Protein AF-A0A7Y9LDA8-F1 (afdb_monomer_lite)

Radius of gyration: 20.99 Å; chains: 1; bounding box: 49×66×44 Å

pLDDT: mean 86.4, std 13.53, range [36.69, 98.75]

Organism: NCBI:txid682979

Foldseek 3Di:
DDLVVQLVVLVPDPDPVSSVVSVVVSVVVVVVVVVVVLLVVLVVLVVCVVVPDDLCRSCVVVVHDSVVNVVSVVVVWPWFDWFLLVDDDDPDDAAEEEEDAADDPQFDVVLLVLLLVLVLVLRNRGTYRYAYAQDGSSQSSLVVCCVPVVRPPCPDDHHGPDLLSSLPPHQEYEYAAHEPSRLVNLVSCLVVLHQYQAQLNRGHNSVVVLVVCVVPVVSVPLPDPVLSVQSVPDGSNSSSQSVCCSRVVDDPPPDPPDD

Structure (mmCIF, N/CA/C/O backbone):
data_AF-A0A7Y9LDA8-F1
#
_entry.id   AF-A0A7Y9LDA8-F1
#
loop_
_atom_site.group_PDB
_atom_site.id
_atom_site.type_symbol
_atom_site.label_atom_id
_atom_site.label_alt_id
_atom_site.label_comp_id
_atom_site.label_asym_id
_atom_site.label_entity_id
_atom_site.label_seq_id
_atom_site.pdbx_PDB_ins_code
_atom_site.Cartn_x
_atom_site.Cartn_y
_atom_site.Cartn_z
_atom_site.occupancy
_atom_site.B_iso_or_equiv
_atom_site.auth_seq_id
_atom_site.auth_comp_id
_atom_site.auth_asym_id
_atom_site.auth_atom_id
_atom_site.pdbx_PDB_model_num
ATOM 1 N N . MET A 1 1 ? 4.855 -29.001 -19.229 1.00 69.00 1 MET A N 1
ATOM 2 C CA . MET A 1 1 ? 6.201 -29.132 -18.637 1.00 69.00 1 MET A CA 1
ATOM 3 C C . MET A 1 1 ? 6.005 -29.213 -17.137 1.00 69.00 1 MET A C 1
ATOM 5 O O . MET A 1 1 ? 5.212 -28.424 -16.638 1.00 69.00 1 MET A O 1
ATOM 9 N N . SER A 1 2 ? 6.573 -30.207 -16.457 1.00 87.44 2 SER A N 1
ATOM 10 C CA . SER A 1 2 ? 6.348 -30.388 -15.017 1.00 87.44 2 SER A CA 1
ATOM 11 C C . SER A 1 2 ? 7.212 -29.434 -14.184 1.00 87.44 2 SER A C 1
ATOM 13 O O . SER A 1 2 ? 8.242 -28.950 -14.655 1.00 87.44 2 SER A O 1
ATOM 15 N N . ASP A 1 3 ? 6.829 -29.205 -12.928 1.00 85.31 3 ASP A N 1
ATOM 16 C CA . ASP A 1 3 ? 7.611 -28.424 -11.955 1.00 85.31 3 ASP A CA 1
ATOM 17 C C . ASP A 1 3 ? 9.040 -28.965 -11.783 1.00 85.31 3 ASP A C 1
ATOM 19 O O . ASP A 1 3 ? 10.002 -28.212 -11.612 1.00 85.31 3 ASP A O 1
ATOM 23 N N . GLN A 1 4 ? 9.192 -30.289 -11.891 1.00 85.31 4 GLN A N 1
ATOM 24 C CA . GLN A 1 4 ? 10.491 -30.955 -11.866 1.00 85.31 4 GLN A CA 1
ATOM 25 C C . GLN A 1 4 ? 11.323 -30.658 -13.118 1.00 85.31 4 GLN A C 1
ATOM 27 O O . GLN A 1 4 ? 12.538 -30.508 -13.007 1.00 85.31 4 GLN A O 1
ATOM 32 N N . ASP A 1 5 ? 10.695 -30.533 -14.289 1.00 91.00 5 ASP A N 1
ATOM 33 C CA . ASP A 1 5 ? 11.393 -30.177 -15.530 1.00 91.00 5 ASP A CA 1
ATOM 34 C C . ASP A 1 5 ? 11.878 -28.720 -15.492 1.00 91.00 5 ASP A C 1
ATOM 36 O O . ASP A 1 5 ? 12.989 -28.428 -15.925 1.00 91.00 5 ASP A O 1
ATOM 40 N N . LEU A 1 6 ? 11.087 -27.811 -14.904 1.00 88.44 6 LEU A N 1
ATOM 41 C CA . LEU A 1 6 ? 11.465 -26.406 -14.698 1.00 88.44 6 LEU A CA 1
ATOM 42 C C . LEU A 1 6 ? 12.684 -26.260 -13.778 1.00 88.44 6 LEU A C 1
ATOM 44 O O . LEU A 1 6 ? 13.601 -25.493 -14.074 1.00 88.44 6 LEU A O 1
ATOM 48 N N . LEU A 1 7 ? 12.706 -27.003 -12.668 1.00 89.88 7 LEU A N 1
ATOM 49 C CA . LEU A 1 7 ? 13.827 -26.993 -11.725 1.00 89.88 7 LEU A CA 1
ATOM 50 C C . LEU A 1 7 ? 15.096 -27.604 -12.328 1.00 89.88 7 LEU A C 1
ATOM 52 O O . LEU A 1 7 ? 16.181 -27.060 -12.124 1.00 89.88 7 LEU A O 1
ATOM 56 N N . LYS A 1 8 ? 14.970 -28.696 -13.093 1.00 91.69 8 LYS A N 1
ATOM 57 C CA . LYS A 1 8 ? 16.098 -29.296 -13.823 1.00 91.69 8 LYS A CA 1
ATOM 58 C C . LYS A 1 8 ? 16.664 -28.335 -14.863 1.00 91.69 8 LYS A C 1
ATOM 60 O O . LYS A 1 8 ? 17.862 -28.082 -14.844 1.00 91.69 8 LYS A O 1
ATOM 65 N N . GLY A 1 9 ? 15.804 -27.724 -15.678 1.00 91.81 9 GLY A N 1
ATOM 66 C CA . GLY A 1 9 ? 16.234 -26.733 -16.665 1.00 91.81 9 GLY A CA 1
ATOM 67 C C . GLY A 1 9 ? 16.946 -25.538 -16.027 1.00 91.81 9 GLY A C 1
ATOM 68 O O . GLY A 1 9 ? 17.959 -25.079 -16.540 1.00 91.81 9 GLY A O 1
ATOM 69 N N . ALA A 1 10 ? 16.483 -25.066 -14.863 1.00 89.69 10 ALA A N 1
ATOM 70 C CA . ALA A 1 10 ? 17.178 -24.011 -14.125 1.00 89.69 10 ALA A CA 1
ATOM 71 C C . ALA A 1 10 ? 18.552 -24.464 -13.599 1.00 89.69 10 ALA A C 1
ATOM 73 O O . ALA A 1 10 ? 19.494 -23.675 -13.602 1.00 89.69 10 ALA A O 1
ATOM 74 N N . ALA A 1 11 ? 18.682 -25.717 -13.154 1.00 90.12 11 ALA A N 1
ATOM 75 C CA . ALA A 1 11 ? 19.945 -26.268 -12.665 1.00 90.12 11 ALA A CA 1
ATOM 76 C C . ALA A 1 11 ? 21.008 -26.424 -13.770 1.00 90.12 11 ALA A C 1
ATOM 78 O O . ALA A 1 11 ? 22.197 -26.345 -13.469 1.00 90.12 11 ALA A O 1
ATOM 79 N N . GLU A 1 12 ? 20.585 -26.604 -15.023 1.00 95.81 12 GLU A N 1
ATOM 80 C CA . GLU A 1 12 ? 21.456 -26.770 -16.197 1.00 95.81 12 GLU A CA 1
ATOM 81 C C . GLU A 1 12 ? 22.002 -25.445 -16.768 1.00 95.81 12 GLU A C 1
ATOM 83 O O . GLU A 1 12 ? 22.917 -25.469 -17.586 1.00 95.81 12 GLU A O 1
ATOM 88 N N . ILE A 1 13 ? 21.494 -24.285 -16.331 1.00 96.94 13 ILE A N 1
ATOM 89 C CA . ILE A 1 13 ? 22.006 -22.969 -16.756 1.00 96.94 13 ILE A CA 1
ATOM 90 C C . ILE A 1 13 ? 23.461 -22.815 -16.295 1.00 96.94 13 ILE A C 1
ATOM 92 O O . ILE A 1 13 ? 23.714 -22.873 -15.093 1.00 96.94 13 ILE A O 1
ATOM 96 N N . GLU A 1 14 ? 24.407 -22.577 -17.211 1.00 94.00 1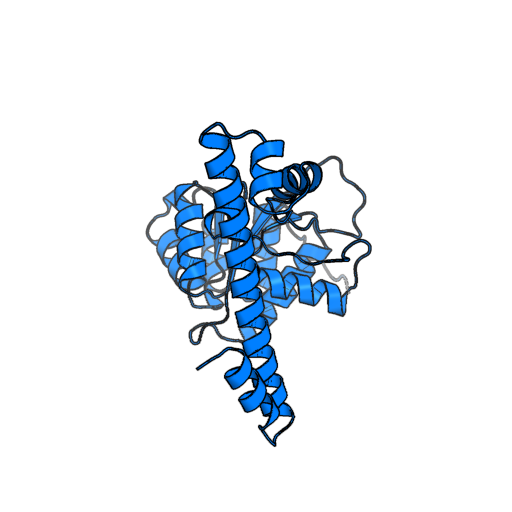4 GLU A N 1
ATOM 97 C CA . GLU A 1 14 ? 25.839 -22.452 -16.885 1.00 94.00 14 GLU A CA 1
ATOM 98 C C . GLU A 1 14 ? 26.153 -21.193 -16.063 1.00 94.00 14 GLU A C 1
ATOM 100 O O . GLU A 1 14 ? 26.801 -21.298 -15.013 1.00 94.00 14 GLU A O 1
ATOM 105 N N . ASP A 1 15 ? 25.655 -20.022 -16.491 1.00 95.25 15 ASP A N 1
ATOM 106 C CA . ASP A 1 15 ? 25.887 -18.748 -15.799 1.00 95.25 15 ASP A CA 1
ATOM 107 C C . ASP A 1 15 ? 25.254 -18.780 -14.392 1.00 95.25 15 ASP A C 1
ATOM 109 O O . ASP A 1 15 ? 24.025 -18.856 -14.254 1.00 95.25 15 ASP A O 1
ATOM 113 N N . PRO A 1 16 ? 26.058 -18.688 -13.314 1.00 84.50 16 PRO A N 1
ATOM 114 C CA . PRO A 1 16 ? 25.548 -18.731 -11.949 1.00 84.50 16 PRO A CA 1
ATOM 115 C C . PRO A 1 16 ? 24.574 -17.590 -11.622 1.00 84.50 16 PRO A C 1
ATOM 117 O O . PRO A 1 16 ? 23.665 -17.790 -10.813 1.00 84.50 16 PRO A O 1
ATOM 120 N N . ILE A 1 17 ? 24.725 -16.411 -12.232 1.00 91.19 17 ILE A N 1
ATOM 121 C CA . ILE A 1 17 ? 23.841 -15.268 -11.982 1.00 91.19 17 ILE A CA 1
ATOM 122 C C . ILE A 1 17 ? 22.496 -15.470 -12.679 1.00 91.19 17 ILE A C 1
ATOM 124 O O . ILE A 1 17 ? 21.443 -15.241 -12.075 1.00 91.19 17 ILE A O 1
ATOM 128 N N . GLU A 1 18 ? 22.503 -15.933 -13.926 1.00 85.44 18 GLU A N 1
ATOM 129 C CA . GLU A 1 18 ? 21.278 -16.276 -14.651 1.00 85.44 18 GLU A CA 1
ATOM 130 C C . GLU A 1 18 ? 20.528 -17.437 -13.982 1.00 85.44 18 GLU A C 1
ATOM 132 O O . GLU A 1 18 ? 19.303 -17.377 -13.805 1.00 85.44 18 GLU A O 1
ATOM 137 N N . ARG A 1 19 ? 21.265 -18.447 -13.511 1.00 95.62 19 ARG A N 1
ATOM 138 C CA . ARG A 1 19 ? 20.726 -19.563 -12.728 1.00 95.62 19 ARG A CA 1
ATOM 139 C C . ARG A 1 19 ? 20.050 -19.076 -11.449 1.00 95.62 19 ARG A C 1
ATOM 141 O O . ARG A 1 19 ? 18.890 -19.411 -11.208 1.00 95.62 19 ARG A O 1
ATOM 148 N N . ALA A 1 20 ? 20.724 -18.232 -10.664 1.00 74.81 20 ALA A N 1
ATOM 149 C CA . ALA A 1 20 ? 20.160 -17.660 -9.442 1.00 74.81 20 ALA A CA 1
ATOM 150 C C . ALA A 1 20 ? 18.888 -16.843 -9.724 1.00 74.81 20 ALA A C 1
ATOM 152 O O . ALA A 1 20 ? 17.872 -17.046 -9.066 1.00 74.81 20 ALA A O 1
ATOM 153 N N . ARG A 1 21 ? 18.889 -15.978 -10.748 1.00 78.12 21 ARG A N 1
ATOM 154 C CA . ARG A 1 21 ? 17.697 -15.200 -11.144 1.00 78.12 21 ARG A CA 1
ATOM 155 C C . ARG A 1 21 ? 16.526 -16.093 -11.544 1.00 78.12 21 ARG A C 1
ATOM 157 O O . ARG A 1 21 ? 15.376 -15.784 -11.234 1.00 78.12 21 ARG A O 1
ATOM 164 N N . THR A 1 22 ? 16.796 -17.183 -12.253 1.00 83.31 22 THR A N 1
ATOM 165 C CA . THR A 1 22 ? 15.765 -18.134 -12.684 1.00 83.31 22 THR A CA 1
ATOM 166 C C . THR A 1 22 ? 15.184 -18.901 -11.504 1.00 83.31 22 THR A C 1
ATOM 168 O O . THR A 1 22 ? 13.962 -18.962 -11.368 1.00 83.31 22 THR A O 1
ATOM 171 N N . LEU A 1 23 ? 16.033 -19.387 -10.598 1.00 84.31 23 LEU A N 1
ATOM 172 C CA . LEU A 1 23 ? 15.596 -20.040 -9.365 1.00 84.31 23 LEU A CA 1
ATOM 173 C C . LEU A 1 23 ? 14.802 -19.090 -8.463 1.00 84.31 23 LEU A C 1
ATOM 175 O O . LEU A 1 23 ? 13.750 -19.481 -7.968 1.00 84.31 23 LEU A O 1
ATOM 179 N N . SER A 1 24 ? 15.227 -17.832 -8.312 1.00 71.12 24 SER A N 1
ATOM 180 C CA . SER A 1 24 ? 14.473 -16.829 -7.550 1.00 71.12 24 SER A CA 1
ATOM 181 C C . SER A 1 24 ? 13.078 -16.595 -8.133 1.00 71.12 24 SER A C 1
ATOM 183 O O . SER A 1 24 ? 12.109 -16.541 -7.384 1.00 71.12 24 SER A O 1
ATOM 185 N N . ARG A 1 25 ? 12.937 -16.527 -9.465 1.00 77.62 25 ARG A N 1
ATOM 186 C CA . ARG A 1 25 ? 11.616 -16.413 -10.112 1.00 77.62 25 ARG A CA 1
ATOM 187 C C . ARG A 1 25 ? 10.735 -17.634 -9.845 1.00 77.62 25 ARG A C 1
ATOM 189 O O . ARG A 1 25 ? 9.561 -17.457 -9.529 1.00 77.62 25 ARG A O 1
ATOM 196 N N . LEU A 1 26 ? 11.288 -18.845 -9.949 1.00 82.75 26 LEU A N 1
ATOM 197 C CA . LEU A 1 26 ? 10.560 -20.086 -9.655 1.00 82.75 26 LEU A CA 1
ATOM 198 C C . LEU A 1 26 ? 10.139 -20.156 -8.184 1.00 82.75 26 LEU A C 1
ATOM 200 O O . LEU A 1 26 ? 8.997 -20.500 -7.896 1.00 82.75 26 LEU A O 1
ATOM 204 N N . LEU A 1 27 ? 11.020 -19.774 -7.255 1.00 70.12 27 LEU A N 1
ATOM 205 C CA . LEU A 1 27 ? 10.699 -19.695 -5.830 1.00 70.12 27 LEU A CA 1
ATOM 206 C C . LEU A 1 27 ? 9.537 -18.736 -5.577 1.00 70.12 27 LEU A C 1
ATOM 208 O O . LEU A 1 27 ? 8.582 -19.128 -4.916 1.00 70.12 27 LEU A O 1
ATOM 212 N N . THR A 1 28 ? 9.564 -17.534 -6.156 1.00 63.06 28 THR A N 1
ATOM 213 C CA . THR A 1 28 ? 8.455 -16.577 -6.043 1.00 63.06 28 THR A CA 1
ATOM 214 C C . THR A 1 28 ? 7.149 -17.152 -6.601 1.00 63.06 28 THR A C 1
ATOM 216 O O . THR A 1 28 ? 6.097 -17.013 -5.979 1.00 63.06 28 THR A O 1
ATOM 219 N N . GLN A 1 29 ? 7.196 -17.835 -7.749 1.00 69.81 29 GLN A N 1
ATOM 220 C CA . GLN A 1 29 ? 6.017 -18.467 -8.354 1.00 69.81 29 GLN A CA 1
ATOM 221 C C . GLN A 1 29 ? 5.456 -19.600 -7.485 1.00 69.81 29 GLN A C 1
ATOM 223 O O . GLN A 1 29 ? 4.252 -19.641 -7.237 1.00 69.81 29 GLN A O 1
ATOM 228 N N . TYR A 1 30 ? 6.309 -20.488 -6.970 1.00 77.69 30 TYR A N 1
ATOM 229 C CA . TYR A 1 30 ? 5.876 -21.563 -6.078 1.00 77.69 30 TYR A CA 1
ATOM 230 C C . TYR A 1 30 ? 5.371 -21.031 -4.743 1.00 77.69 30 TYR A C 1
ATOM 232 O O . TYR A 1 30 ? 4.373 -21.530 -4.234 1.00 77.69 30 TYR A O 1
ATOM 240 N N . GLN A 1 31 ? 5.999 -19.996 -4.187 1.00 64.50 31 GLN A N 1
ATOM 241 C CA . GLN A 1 31 ? 5.501 -19.325 -2.988 1.00 64.50 31 GLN A CA 1
ATOM 242 C C . GLN A 1 31 ? 4.108 -18.739 -3.228 1.00 64.50 31 GLN A C 1
ATOM 244 O O . GLN A 1 31 ? 3.226 -18.934 -2.390 1.00 64.50 31 GLN A O 1
ATOM 249 N N . ALA A 1 32 ? 3.872 -18.101 -4.379 1.00 55.31 32 ALA A N 1
ATOM 250 C CA . ALA A 1 32 ? 2.545 -17.623 -4.760 1.00 55.31 32 ALA A CA 1
ATOM 251 C C . ALA A 1 32 ? 1.535 -18.782 -4.872 1.00 55.31 32 ALA A C 1
ATOM 253 O O . ALA A 1 32 ? 0.466 -18.719 -4.268 1.00 55.31 32 ALA A O 1
ATOM 254 N N . ALA A 1 33 ? 1.898 -19.885 -5.534 1.00 69.94 33 ALA A N 1
ATOM 255 C CA . ALA A 1 33 ? 1.032 -21.057 -5.682 1.00 69.94 33 ALA A CA 1
ATOM 256 C C . ALA A 1 33 ? 0.713 -21.747 -4.341 1.00 69.94 33 ALA A C 1
ATOM 258 O O . ALA A 1 33 ? -0.438 -22.082 -4.069 1.00 69.94 33 ALA A O 1
ATOM 259 N N . VAL A 1 34 ? 1.706 -21.925 -3.464 1.00 70.69 34 VAL A N 1
ATOM 260 C CA . VAL A 1 34 ? 1.533 -22.476 -2.107 1.00 70.69 34 VAL A CA 1
ATOM 261 C C . VAL A 1 34 ? 0.627 -21.575 -1.270 1.00 70.69 34 VAL A C 1
ATOM 263 O O . VAL A 1 34 ? -0.215 -22.057 -0.506 1.00 70.69 34 VAL A O 1
ATOM 266 N N . THR A 1 35 ? 0.778 -20.265 -1.429 1.00 58.09 35 THR A N 1
ATOM 267 C CA . THR A 1 35 ? -0.050 -19.260 -0.766 1.00 58.09 35 THR A CA 1
ATOM 268 C C . THR A 1 35 ? -1.501 -19.333 -1.242 1.00 58.09 35 THR A C 1
ATOM 270 O O . THR A 1 35 ? -2.419 -19.393 -0.416 1.00 58.09 35 THR A O 1
ATOM 273 N N . ASP A 1 36 ? -1.721 -19.415 -2.555 1.00 64.12 36 ASP A N 1
ATOM 274 C CA . ASP A 1 36 ? -3.046 -19.575 -3.153 1.00 64.12 36 ASP A CA 1
ATOM 275 C C . ASP A 1 36 ? -3.706 -20.891 -2.746 1.00 64.12 36 ASP A C 1
ATOM 277 O O . ASP A 1 36 ? -4.858 -20.890 -2.309 1.00 64.12 36 ASP A O 1
ATOM 281 N N . ALA A 1 37 ? -2.966 -21.999 -2.779 1.00 72.56 37 ALA A N 1
ATOM 282 C CA . ALA A 1 37 ? -3.444 -23.295 -2.315 1.00 72.56 37 ALA A CA 1
ATOM 283 C C . ALA A 1 37 ? -3.811 -23.260 -0.823 1.00 72.56 37 ALA A C 1
ATOM 285 O O . ALA A 1 37 ? -4.841 -23.798 -0.418 1.00 72.56 37 ALA A O 1
ATOM 286 N N . SER A 1 38 ? -3.017 -22.578 0.008 1.00 73.50 38 SER A N 1
ATOM 287 C CA . SER A 1 38 ? -3.308 -22.411 1.438 1.00 73.50 38 SER A CA 1
ATOM 288 C C . SER A 1 38 ? -4.569 -21.574 1.678 1.00 73.50 38 SER A C 1
ATOM 290 O O . SER A 1 38 ? -5.339 -21.871 2.595 1.00 73.50 38 SER A O 1
ATOM 292 N N . ARG A 1 39 ? -4.822 -20.554 0.845 1.00 69.81 39 ARG A N 1
ATOM 293 C CA . ARG A 1 39 ? -6.076 -19.784 0.847 1.00 69.81 39 ARG A CA 1
ATOM 294 C C . ARG A 1 39 ? -7.263 -20.654 0.446 1.00 69.81 39 ARG A C 1
ATOM 296 O O . ARG A 1 39 ? -8.200 -20.752 1.232 1.00 69.81 39 ARG A O 1
ATOM 303 N N . MET A 1 40 ? -7.204 -21.307 -0.715 1.00 78.62 40 MET A N 1
ATOM 304 C CA . MET A 1 40 ? -8.280 -22.178 -1.209 1.00 78.62 40 MET A CA 1
ATOM 305 C C . MET A 1 40 ? -8.598 -23.284 -0.204 1.00 78.62 40 MET A C 1
ATOM 307 O O . MET A 1 40 ? -9.759 -23.575 0.058 1.00 78.62 40 MET A O 1
ATOM 311 N N . ARG A 1 41 ? -7.569 -23.843 0.443 1.00 85.12 41 ARG A N 1
ATOM 312 C CA . ARG A 1 41 ? -7.734 -24.834 1.507 1.00 85.12 41 ARG A CA 1
ATOM 313 C C . ARG A 1 41 ? -8.491 -24.281 2.715 1.00 85.12 41 ARG A C 1
ATOM 315 O O . ARG A 1 41 ? -9.350 -24.978 3.243 1.00 85.12 41 ARG A O 1
ATOM 322 N N . ARG A 1 42 ? -8.175 -23.066 3.180 1.00 78.69 42 ARG A N 1
ATOM 323 C CA . ARG A 1 42 ? -8.901 -22.428 4.297 1.00 78.69 42 ARG A CA 1
ATOM 324 C C . ARG A 1 42 ? -10.349 -22.129 3.920 1.00 78.69 42 ARG A C 1
ATOM 326 O O . ARG A 1 42 ? -11.236 -22.473 4.689 1.00 78.69 42 ARG A O 1
ATOM 333 N N . GLN A 1 43 ? -10.574 -21.583 2.727 1.00 74.81 43 GLN A N 1
ATOM 334 C CA . GLN A 1 43 ? -11.917 -21.319 2.214 1.00 74.81 43 GLN A CA 1
ATOM 335 C C . GLN A 1 43 ? -12.748 -22.608 2.129 1.00 74.81 43 GLN A C 1
ATOM 337 O O . GLN A 1 43 ? -13.844 -22.661 2.670 1.00 74.81 43 GLN A O 1
ATOM 342 N N . ALA A 1 44 ? -12.198 -23.681 1.555 1.00 82.94 44 ALA A N 1
ATOM 343 C CA . ALA A 1 44 ? -12.878 -24.974 1.482 1.00 82.94 44 ALA A CA 1
ATOM 344 C C . ALA A 1 44 ? -13.202 -25.552 2.876 1.00 82.94 44 ALA A C 1
ATOM 346 O O . ALA A 1 44 ? -14.240 -26.182 3.068 1.00 82.94 44 ALA A O 1
ATOM 347 N N . ILE A 1 45 ? -12.335 -25.323 3.871 1.00 85.06 45 ILE A N 1
ATOM 348 C CA . ILE A 1 45 ? -12.600 -25.688 5.272 1.00 85.06 45 ILE A CA 1
ATOM 349 C C . ILE A 1 45 ? -13.767 -24.867 5.842 1.00 85.06 45 ILE A C 1
ATOM 351 O O . ILE A 1 45 ? -14.617 -25.428 6.529 1.00 85.06 45 ILE A O 1
ATOM 355 N N . GLU A 1 46 ? -13.827 -23.561 5.578 1.00 79.94 46 GLU A N 1
ATOM 356 C CA . GLU A 1 46 ? -14.925 -22.695 6.028 1.00 79.94 46 GLU A CA 1
ATOM 357 C C . GLU A 1 46 ? -16.258 -23.061 5.368 1.00 79.94 46 GLU A C 1
ATOM 359 O O . GLU A 1 46 ? -17.265 -23.171 6.066 1.00 79.94 46 GLU A O 1
ATOM 364 N N . GLU A 1 47 ? -16.256 -23.334 4.063 1.00 79.31 47 GLU A N 1
ATOM 365 C CA . GLU A 1 47 ? -17.424 -23.808 3.313 1.00 79.31 47 GLU A CA 1
ATOM 366 C C . GLU A 1 47 ? -17.952 -25.136 3.874 1.00 79.31 47 GLU A C 1
ATOM 368 O O . GLU A 1 47 ? -19.153 -25.280 4.099 1.00 79.31 47 GLU A O 1
ATOM 373 N N . ALA A 1 48 ? -17.064 -26.085 4.184 1.00 87.38 48 ALA A N 1
ATOM 374 C CA . ALA A 1 48 ? -17.441 -27.362 4.790 1.00 87.38 48 ALA A CA 1
ATOM 375 C C . ALA A 1 48 ? -18.099 -27.186 6.171 1.00 87.38 48 ALA A C 1
ATOM 377 O O . ALA A 1 48 ? -19.094 -27.843 6.481 1.00 87.38 48 ALA A O 1
ATOM 378 N N . LEU A 1 49 ? -17.577 -26.273 6.997 1.00 81.69 49 LEU A N 1
ATOM 379 C CA . LEU A 1 49 ? -18.175 -25.941 8.293 1.00 81.69 49 LEU A CA 1
ATOM 380 C C . LEU A 1 49 ? -19.540 -25.255 8.127 1.00 81.69 49 LEU A C 1
ATOM 382 O O . LEU A 1 49 ? -20.484 -25.588 8.841 1.00 81.69 49 LEU A O 1
ATOM 386 N N . ALA A 1 50 ? -19.662 -24.327 7.173 1.00 77.69 50 ALA A N 1
ATOM 387 C CA . ALA A 1 50 ? -20.917 -23.641 6.861 1.00 77.69 50 ALA A CA 1
ATOM 388 C C . ALA A 1 50 ? -21.990 -24.603 6.321 1.00 77.69 50 ALA A C 1
ATOM 390 O O . ALA A 1 50 ? -23.174 -24.425 6.599 1.00 77.69 50 ALA A O 1
ATOM 391 N N . ALA A 1 51 ? -21.575 -25.665 5.628 1.00 91.38 51 ALA A N 1
ATOM 392 C CA . ALA A 1 51 ? -22.432 -26.766 5.197 1.00 91.38 51 ALA A CA 1
ATOM 393 C C . ALA A 1 51 ? -22.847 -27.718 6.342 1.00 91.38 51 ALA A C 1
ATOM 395 O O . ALA A 1 51 ? -23.491 -28.737 6.096 1.00 91.38 51 ALA A O 1
ATOM 396 N N . GLY A 1 52 ? -22.496 -27.402 7.594 1.00 92.00 52 GLY A N 1
ATOM 397 C CA . GLY A 1 52 ? -22.936 -28.123 8.787 1.00 92.00 52 GLY A CA 1
ATOM 398 C C . GLY A 1 52 ? -21.968 -29.193 9.289 1.00 92.00 52 GLY A C 1
ATOM 399 O O . GLY A 1 52 ? -22.293 -29.887 10.253 1.00 92.00 52 GLY A O 1
ATOM 400 N N . MET A 1 53 ? -20.778 -29.337 8.691 1.00 95.62 53 MET A N 1
ATOM 401 C CA . MET A 1 53 ? -19.759 -30.229 9.247 1.00 95.62 53 MET A CA 1
ATOM 402 C C . MET A 1 53 ? -19.184 -29.652 10.544 1.00 95.62 53 MET A C 1
ATOM 404 O O . MET A 1 53 ? -18.939 -28.452 10.669 1.00 95.62 53 MET A O 1
ATOM 408 N N . THR A 1 54 ? -18.900 -30.514 11.517 1.00 93.69 54 THR A N 1
ATOM 409 C CA . THR A 1 54 ? -18.166 -30.119 12.723 1.00 93.69 54 THR A CA 1
ATOM 410 C C . THR A 1 54 ? -16.664 -30.031 12.443 1.00 93.69 54 THR A C 1
ATOM 412 O O . THR A 1 54 ? -16.149 -30.632 11.497 1.00 93.69 54 THR A O 1
ATOM 415 N N . GLN A 1 55 ? -15.917 -29.316 13.291 1.00 88.94 55 GLN A N 1
ATOM 416 C CA . GLN A 1 55 ? -14.454 -29.224 13.155 1.00 88.94 55 GLN A CA 1
ATOM 417 C C . GLN A 1 55 ? -13.775 -30.597 13.165 1.00 88.94 55 GLN A C 1
ATOM 419 O O . GLN A 1 55 ? -12.842 -30.805 12.395 1.00 88.94 55 GLN A O 1
ATOM 424 N N . ASP A 1 56 ? -14.263 -31.534 13.980 1.00 92.69 56 ASP A N 1
ATOM 425 C CA . ASP A 1 56 ? -13.729 -32.896 14.049 1.00 92.69 56 ASP A CA 1
ATOM 426 C C . ASP A 1 56 ? -13.970 -33.672 12.752 1.00 92.69 56 ASP A C 1
ATOM 428 O O . ASP A 1 56 ? -13.089 -34.392 12.277 1.00 92.69 56 ASP A O 1
ATOM 432 N N . GLN A 1 57 ? -15.147 -33.497 12.145 1.00 92.06 57 GLN A N 1
ATOM 433 C CA . GLN A 1 57 ? -15.482 -34.121 10.867 1.00 92.06 57 GLN A CA 1
ATOM 434 C C . GLN A 1 57 ? -14.606 -33.576 9.738 1.00 92.06 57 GLN A C 1
ATOM 436 O O . GLN A 1 57 ? -14.058 -34.360 8.963 1.00 92.06 57 GLN A O 1
ATOM 441 N N . VAL A 1 58 ? -14.419 -32.252 9.676 1.00 93.75 58 VAL A N 1
ATOM 442 C CA . VAL A 1 58 ? -13.536 -31.624 8.683 1.00 93.75 58 VAL A CA 1
ATOM 443 C C . VAL A 1 58 ? -12.091 -32.065 8.898 1.00 93.75 58 VAL A C 1
ATOM 445 O O . VAL A 1 58 ? -11.448 -32.508 7.951 1.00 93.75 58 VAL A O 1
ATOM 448 N N . ALA A 1 59 ? -11.593 -32.017 10.137 1.00 91.44 59 ALA A N 1
ATOM 449 C CA . ALA A 1 59 ? -10.242 -32.439 10.500 1.00 91.44 59 ALA A CA 1
ATOM 450 C C . ALA A 1 59 ? -9.952 -33.873 10.033 1.00 91.44 59 ALA A C 1
ATOM 452 O O . ALA A 1 59 ? -8.966 -34.108 9.332 1.00 91.44 59 ALA A O 1
ATOM 453 N N . LYS A 1 60 ? -10.861 -34.809 10.332 1.00 94.44 60 LYS A N 1
ATOM 454 C CA . LYS A 1 60 ? -10.762 -36.202 9.889 1.00 94.44 60 LYS A CA 1
ATOM 455 C C . LYS A 1 60 ? -10.758 -36.328 8.362 1.00 94.44 60 LYS A C 1
ATOM 457 O O . LYS A 1 60 ? -9.962 -37.099 7.833 1.00 94.44 60 LYS A O 1
ATOM 462 N N . ALA A 1 61 ? -11.607 -35.578 7.659 1.00 92.75 61 ALA A N 1
ATOM 463 C CA . ALA A 1 61 ? -11.717 -35.643 6.200 1.00 92.75 61 ALA A CA 1
ATOM 464 C C . ALA A 1 61 ? -10.460 -35.135 5.472 1.00 92.75 61 ALA A C 1
ATOM 466 O O . ALA A 1 61 ? -10.092 -35.684 4.438 1.00 92.75 61 ALA A O 1
ATOM 467 N N . VAL A 1 62 ? -9.778 -34.118 6.015 1.00 89.88 62 VAL A N 1
ATOM 468 C CA . VAL A 1 62 ? -8.587 -33.507 5.388 1.00 89.88 62 VAL A CA 1
ATOM 469 C C . VAL A 1 62 ? -7.254 -33.977 5.985 1.00 89.88 62 VAL A C 1
ATOM 471 O O . VAL A 1 62 ? -6.208 -33.404 5.673 1.00 89.88 62 VAL A O 1
ATOM 474 N N . GLY A 1 63 ? -7.279 -34.986 6.865 1.00 91.00 63 GLY A N 1
ATOM 475 C CA . GLY A 1 63 ? -6.082 -35.550 7.499 1.00 91.00 63 GLY A CA 1
ATOM 476 C C . GLY A 1 63 ? -5.374 -34.593 8.465 1.00 91.00 63 GLY A C 1
ATOM 477 O O . GLY A 1 63 ? -4.149 -34.586 8.545 1.00 91.00 63 GLY A O 1
ATOM 478 N N . LEU A 1 64 ? -6.128 -33.748 9.170 1.00 89.75 64 LEU A N 1
ATOM 479 C CA . LEU A 1 64 ? -5.618 -32.791 10.154 1.00 89.75 64 LEU A CA 1
ATOM 480 C C . LEU A 1 64 ? -6.184 -33.059 11.552 1.00 89.75 64 LEU A C 1
ATOM 482 O O . LEU A 1 64 ? -7.109 -33.844 11.734 1.00 89.75 64 LEU A O 1
ATOM 486 N N . THR A 1 65 ? -5.644 -32.367 12.557 1.00 89.88 65 THR A N 1
ATOM 487 C CA . THR A 1 65 ? -6.224 -32.345 13.906 1.00 89.88 65 THR A CA 1
ATOM 488 C C . THR A 1 65 ? -7.267 -31.226 14.041 1.00 89.88 65 THR A C 1
ATOM 490 O O . THR A 1 65 ? -7.134 -30.185 13.387 1.00 89.88 65 THR A O 1
ATOM 493 N N . PRO A 1 66 ? -8.269 -31.363 14.931 1.00 82.12 66 PRO A N 1
ATOM 494 C CA . PRO A 1 66 ? -9.248 -30.300 15.195 1.00 82.12 66 PRO A CA 1
ATOM 495 C C . PRO A 1 66 ? -8.591 -28.998 15.670 1.00 82.12 66 PRO A C 1
ATOM 497 O O . PRO A 1 66 ? -8.951 -27.904 15.236 1.00 82.12 66 PRO A O 1
ATOM 500 N N . GLY A 1 67 ? -7.537 -29.117 16.487 1.00 76.69 67 GLY A N 1
ATOM 501 C CA . GLY A 1 67 ? -6.707 -27.986 16.901 1.00 76.69 67 GLY A CA 1
ATOM 502 C C . GLY A 1 67 ? -6.058 -27.267 15.717 1.00 76.69 67 GLY A C 1
ATOM 503 O O . GLY A 1 67 ? -6.027 -26.038 15.698 1.00 76.69 67 GLY A O 1
ATOM 504 N N . ARG A 1 68 ? -5.611 -28.000 14.686 1.00 74.38 68 ARG A N 1
ATOM 505 C CA . ARG A 1 68 ? -5.061 -27.399 13.466 1.00 74.38 68 ARG A CA 1
ATOM 506 C C . ARG A 1 68 ? -6.135 -26.709 12.627 1.00 74.38 68 ARG A C 1
ATOM 508 O O . ARG A 1 68 ? -5.854 -25.643 12.098 1.00 74.38 68 ARG A O 1
ATOM 515 N N . ILE A 1 69 ? -7.358 -27.240 12.562 1.00 83.12 69 ILE A N 1
ATOM 516 C CA . ILE A 1 69 ? -8.500 -26.560 11.921 1.00 83.12 69 ILE A CA 1
ATOM 517 C C . ILE A 1 69 ? -8.831 -25.251 12.651 1.00 83.12 69 ILE A C 1
ATOM 519 O O . ILE A 1 69 ? -8.923 -24.199 12.023 1.00 83.12 69 ILE A O 1
ATOM 523 N N . SER A 1 70 ? -8.920 -25.283 13.983 1.00 76.19 70 SER A N 1
ATOM 524 C CA . SER A 1 70 ? -9.135 -24.088 14.812 1.00 76.19 70 SER A CA 1
ATOM 525 C C . SER A 1 70 ? -8.015 -23.055 14.637 1.00 76.19 70 SER A C 1
ATOM 527 O O . SER A 1 70 ? -8.281 -21.869 14.442 1.00 76.19 70 SER A O 1
ATOM 529 N N . GLN A 1 71 ? -6.755 -23.498 14.609 1.00 66.06 71 GLN A N 1
ATOM 530 C CA . GLN A 1 71 ? -5.618 -22.637 14.292 1.00 66.06 71 GLN A CA 1
ATOM 531 C C . GLN A 1 71 ? -5.669 -22.106 12.868 1.00 66.06 71 GLN A C 1
ATOM 533 O O . GLN A 1 71 ? -5.314 -20.965 12.682 1.00 66.06 71 GLN A O 1
ATOM 538 N N . MET A 1 72 ? -6.101 -22.861 11.863 1.00 71.62 72 MET A N 1
ATOM 539 C CA . MET A 1 72 ? -6.196 -22.357 10.487 1.00 71.62 72 MET A CA 1
ATOM 540 C C . MET A 1 72 ? -7.300 -21.308 10.327 1.00 71.62 72 MET A C 1
ATOM 542 O O . MET A 1 72 ? -7.145 -20.400 9.515 1.00 71.62 72 MET A O 1
ATOM 546 N N . ARG A 1 73 ? -8.356 -21.390 11.148 1.00 69.44 73 ARG A N 1
ATOM 547 C CA . ARG A 1 73 ? -9.368 -20.333 11.291 1.00 69.44 73 ARG A CA 1
ATOM 548 C C . ARG A 1 73 ? -8.809 -19.090 11.993 1.00 69.44 73 ARG A C 1
ATOM 550 O O . ARG A 1 73 ? -9.131 -17.978 11.601 1.00 69.44 73 ARG A O 1
ATOM 557 N N . LYS A 1 74 ? -7.956 -19.263 13.013 1.00 56.19 74 LYS A N 1
ATOM 558 C CA . LYS A 1 74 ? -7.331 -18.153 13.768 1.00 56.19 74 LYS A CA 1
ATOM 559 C C . LYS A 1 74 ? -6.141 -17.508 13.045 1.00 56.19 74 LYS A C 1
ATOM 561 O O . LYS A 1 74 ? -6.046 -16.295 12.974 1.00 56.19 74 LYS A O 1
ATOM 566 N N . ALA A 1 75 ? -5.274 -18.319 12.451 1.00 49.53 75 ALA A N 1
ATOM 567 C CA . ALA A 1 75 ? -4.149 -17.966 11.582 1.00 49.53 75 ALA A CA 1
ATOM 568 C C . ALA A 1 75 ? -4.618 -17.608 10.156 1.00 49.53 75 ALA A C 1
ATOM 570 O O . ALA A 1 75 ? -3.850 -17.664 9.195 1.00 49.53 75 ALA A O 1
ATOM 571 N N . GLY A 1 76 ? -5.911 -17.301 10.005 1.00 42.38 76 GLY A N 1
ATOM 572 C CA . GLY A 1 76 ? -6.583 -16.950 8.759 1.00 42.38 76 GLY A CA 1
ATOM 573 C C . GLY A 1 76 ? -6.197 -15.574 8.218 1.00 42.38 76 GLY A C 1
ATOM 574 O O . GLY A 1 76 ? -6.196 -15.387 7.004 1.00 42.38 76 GLY A O 1
ATOM 575 N N . ALA A 1 77 ? -5.791 -14.644 9.081 1.00 45.28 77 ALA A N 1
ATOM 576 C CA . ALA A 1 77 ? -5.325 -13.326 8.680 1.00 45.28 77 ALA A CA 1
ATOM 577 C C . ALA A 1 77 ? -3.817 -13.231 8.953 1.00 45.28 77 ALA A C 1
ATOM 579 O O . ALA A 1 77 ? -3.423 -13.260 10.115 1.00 45.28 77 ALA A O 1
ATOM 580 N N . PRO A 1 78 ? -2.946 -13.168 7.933 1.00 54.09 78 PRO A N 1
ATOM 581 C CA . PRO A 1 78 ? -1.695 -12.421 8.062 1.00 54.09 78 PRO A CA 1
ATOM 582 C C . PRO A 1 78 ? -1.973 -11.129 8.838 1.00 54.09 78 PRO A C 1
ATOM 584 O O . PRO A 1 78 ? -2.825 -10.331 8.442 1.00 54.09 78 PRO A O 1
ATOM 587 N N . SER A 1 79 ? -1.357 -11.022 10.013 1.00 63.94 79 SER A N 1
ATOM 588 C CA . SER A 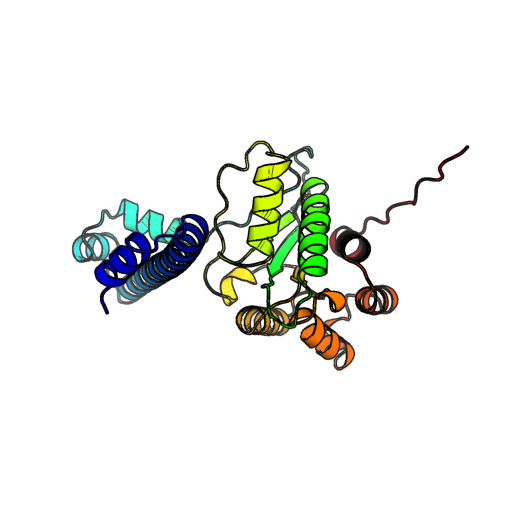1 79 ? -1.577 -9.892 10.901 1.00 63.94 79 SER A CA 1
ATOM 589 C C . SER A 1 79 ? -0.789 -8.698 10.382 1.00 63.94 79 SER A C 1
ATOM 591 O O . SER A 1 79 ? 0.340 -8.877 9.920 1.00 63.94 79 SER A O 1
ATOM 593 N N . PRO A 1 80 ? -1.344 -7.491 10.482 1.00 80.12 80 PRO A N 1
ATOM 594 C CA . PRO A 1 80 ? -0.625 -6.291 10.089 1.00 80.12 80 PRO A CA 1
ATOM 595 C C . PRO A 1 80 ? 0.653 -6.127 10.924 1.00 80.12 80 PRO A C 1
ATOM 597 O O . PRO A 1 80 ? 0.701 -6.541 12.087 1.00 80.12 80 PRO A O 1
ATOM 600 N N . VAL A 1 81 ? 1.686 -5.516 10.349 1.00 87.44 81 VAL A N 1
ATOM 601 C CA . VAL A 1 81 ? 2.940 -5.251 11.067 1.00 87.44 81 VAL A CA 1
ATOM 602 C C . VAL A 1 81 ? 2.788 -3.991 11.907 1.00 87.44 81 VAL A C 1
ATOM 604 O O . VAL A 1 81 ? 2.424 -2.947 11.379 1.00 87.44 81 VAL A O 1
ATOM 607 N N . ILE A 1 82 ? 3.083 -4.073 13.207 1.00 90.25 82 ILE A N 1
ATOM 608 C CA . ILE A 1 82 ? 3.119 -2.893 14.077 1.00 90.25 82 ILE A CA 1
ATOM 609 C C . ILE A 1 82 ? 4.515 -2.269 14.031 1.00 90.25 82 ILE A C 1
ATOM 611 O O . ILE A 1 82 ? 5.499 -2.955 14.308 1.00 90.25 82 ILE A O 1
ATOM 615 N N . THR A 1 83 ? 4.592 -0.985 13.687 1.00 91.19 83 THR A N 1
ATOM 616 C CA . THR A 1 83 ? 5.850 -0.240 13.507 1.00 91.19 83 THR A CA 1
ATOM 617 C C . THR A 1 83 ? 6.124 0.726 14.665 1.00 91.19 83 THR A C 1
ATOM 619 O O . THR A 1 83 ? 5.412 0.715 15.674 1.00 91.19 83 THR A O 1
ATOM 622 N N . GLY A 1 84 ? 7.176 1.548 14.557 1.00 85.38 84 GLY A N 1
ATOM 623 C CA . GLY A 1 84 ? 7.593 2.450 15.633 1.00 85.38 84 GLY A CA 1
ATOM 624 C C . GLY A 1 84 ? 8.241 1.702 16.799 1.00 85.38 84 GLY A C 1
ATOM 625 O O . GLY A 1 84 ? 7.974 2.005 17.959 1.00 85.38 84 GLY A O 1
ATOM 626 N N . TRP A 1 85 ? 9.064 0.691 16.498 1.00 86.00 85 TRP A N 1
ATOM 627 C CA . TRP A 1 85 ? 9.643 -0.242 17.479 1.00 86.00 85 TRP A CA 1
ATOM 628 C C . TRP A 1 85 ? 10.452 0.423 18.597 1.00 86.00 85 TRP A C 1
ATOM 630 O O . TRP A 1 85 ? 10.534 -0.122 19.694 1.00 86.00 85 TRP A O 1
ATOM 640 N N . SER A 1 86 ? 11.034 1.592 18.326 1.00 82.50 86 SER A N 1
ATOM 641 C CA . SER A 1 86 ? 11.821 2.357 19.300 1.00 82.50 86 SER A CA 1
ATOM 642 C C . SER A 1 86 ? 10.979 3.324 20.137 1.00 82.50 86 SER A C 1
ATOM 644 O O . SER A 1 86 ? 11.504 3.960 21.049 1.00 82.50 86 SER A O 1
ATOM 646 N N . LEU A 1 87 ? 9.684 3.459 19.842 1.00 80.25 87 LEU A N 1
ATOM 647 C CA . LEU A 1 87 ? 8.784 4.332 20.584 1.00 80.25 87 LEU A CA 1
ATOM 648 C C . LEU A 1 87 ? 8.239 3.611 21.815 1.00 80.25 87 LEU A C 1
ATOM 650 O O . LEU A 1 87 ? 7.839 2.444 21.752 1.00 80.25 87 LEU A O 1
ATOM 654 N N . ALA A 1 88 ? 8.157 4.338 22.932 1.00 73.75 88 ALA A N 1
ATOM 655 C CA . ALA A 1 88 ? 7.468 3.855 24.120 1.00 73.75 88 ALA A CA 1
ATOM 656 C C . ALA A 1 88 ? 6.033 3.421 23.768 1.00 73.75 88 ALA A C 1
ATOM 658 O O . ALA A 1 88 ? 5.401 3.965 22.857 1.00 73.75 88 ALA A O 1
ATOM 659 N N . ALA A 1 89 ? 5.515 2.421 24.482 1.00 68.19 89 ALA A N 1
ATOM 660 C CA . ALA A 1 89 ? 4.124 2.020 24.330 1.00 68.19 89 ALA A CA 1
ATOM 661 C C . ALA A 1 89 ? 3.220 3.213 24.689 1.00 68.19 89 ALA A C 1
ATOM 663 O O . ALA A 1 89 ? 3.142 3.605 25.851 1.00 68.19 89 ALA A O 1
ATOM 664 N N . SER A 1 90 ? 2.584 3.804 23.676 1.00 65.62 90 SER A N 1
ATOM 665 C CA . SER A 1 90 ? 1.576 4.851 23.848 1.00 65.62 90 SER A CA 1
ATOM 666 C C . SER A 1 90 ? 0.213 4.225 24.154 1.00 65.62 90 SER A C 1
ATOM 668 O O . SER A 1 90 ? -0.047 3.079 23.780 1.00 65.62 90 SER A O 1
ATOM 670 N N . ALA A 1 91 ? -0.657 4.983 24.826 1.00 60.84 91 ALA A N 1
ATOM 671 C CA . ALA A 1 91 ? -2.068 4.633 24.989 1.00 60.84 91 ALA A CA 1
ATOM 672 C C . ALA A 1 91 ? -2.871 4.824 23.687 1.00 60.84 91 ALA A C 1
ATOM 674 O O . ALA A 1 91 ? -3.941 4.234 23.540 1.00 60.84 91 ALA A O 1
ATOM 675 N N . GLU A 1 92 ? -2.365 5.634 22.753 1.00 74.25 92 GLU A N 1
ATOM 676 C CA . GLU A 1 92 ? -3.008 5.864 21.460 1.00 74.25 92 GLU A CA 1
ATOM 677 C C . GLU A 1 92 ? -2.864 4.651 20.540 1.00 74.25 92 GLU A C 1
ATOM 679 O O . GLU A 1 92 ? -1.800 4.029 20.441 1.00 74.25 92 GLU A O 1
ATOM 684 N N . GLN A 1 93 ? -3.965 4.305 19.870 1.00 76.62 93 GLN A N 1
ATOM 685 C CA . GLN A 1 93 ? -3.963 3.218 18.901 1.00 76.62 93 GLN A CA 1
ATOM 686 C C . GLN A 1 93 ? -3.186 3.640 17.647 1.00 76.62 93 GLN A C 1
ATOM 688 O O . GLN A 1 93 ? -3.349 4.768 17.186 1.00 76.62 93 GLN A O 1
ATOM 693 N N . PRO A 1 94 ? -2.336 2.757 17.093 1.00 86.06 94 PRO A N 1
ATOM 694 C CA . PRO A 1 94 ? -1.604 3.056 15.870 1.00 86.06 94 PRO A CA 1
ATOM 695 C C . PRO A 1 94 ? -2.567 3.211 14.690 1.00 86.06 94 PRO A C 1
ATOM 697 O O . PRO A 1 94 ? -3.487 2.408 14.546 1.00 86.06 94 PRO A O 1
ATOM 700 N N . HIS A 1 95 ? -2.302 4.178 13.811 1.00 93.12 95 HIS A N 1
ATOM 701 C CA . HIS A 1 95 ? -3.078 4.342 12.581 1.00 93.12 95 HIS A CA 1
ATOM 702 C C . HIS A 1 95 ? -2.956 3.108 11.690 1.00 93.12 95 HIS A C 1
ATOM 704 O O . HIS A 1 95 ? -1.853 2.583 11.479 1.00 93.12 95 HIS A O 1
ATOM 710 N N . HIS A 1 96 ? -4.079 2.656 11.133 1.00 95.00 96 HIS A N 1
ATOM 711 C CA . HIS A 1 96 ? -4.099 1.491 10.252 1.00 95.00 96 HIS A CA 1
ATOM 712 C C . HIS A 1 96 ? -3.883 1.904 8.794 1.00 95.00 96 HIS A C 1
ATOM 714 O O . HIS A 1 96 ? -4.710 2.591 8.196 1.00 95.00 96 HIS A O 1
ATOM 720 N N . VAL A 1 97 ? -2.771 1.469 8.203 1.00 97.44 97 VAL A N 1
ATOM 721 C CA . VAL A 1 97 ? -2.373 1.825 6.836 1.00 97.44 97 VAL A CA 1
ATOM 722 C C . VAL A 1 97 ? -2.186 0.587 5.963 1.00 97.44 97 VAL A C 1
ATOM 724 O O . VAL A 1 97 ? -1.684 -0.432 6.428 1.00 97.44 97 VAL A O 1
ATOM 727 N N . ALA A 1 98 ? -2.536 0.668 4.681 1.00 97.81 98 ALA A N 1
ATOM 728 C CA . ALA A 1 98 ? -2.115 -0.292 3.662 1.00 97.81 98 ALA A CA 1
ATOM 729 C C . ALA A 1 98 ? -1.013 0.313 2.790 1.00 97.81 98 ALA A C 1
ATOM 731 O O . ALA A 1 98 ? -1.192 1.404 2.258 1.00 97.81 98 ALA A O 1
ATOM 732 N N . ILE A 1 99 ? 0.091 -0.406 2.575 1.00 98.38 99 ILE A N 1
ATOM 733 C CA . ILE A 1 99 ? 1.127 -0.020 1.608 1.00 98.38 99 ILE A CA 1
ATOM 734 C C . ILE A 1 99 ? 1.016 -0.928 0.391 1.00 98.38 99 ILE A C 1
ATOM 736 O O . ILE A 1 99 ? 1.335 -2.120 0.444 1.00 98.38 99 ILE A O 1
ATOM 740 N N . CYS A 1 100 ? 0.565 -0.346 -0.715 1.00 97.81 100 CYS A N 1
ATOM 741 C CA . CYS A 1 100 ? 0.277 -1.059 -1.949 1.00 97.81 100 CYS A CA 1
ATOM 742 C C . CYS A 1 100 ? 1.136 -0.519 -3.090 1.00 97.81 100 CYS A C 1
ATOM 744 O O . CYS A 1 100 ? 1.490 0.659 -3.146 1.00 97.81 100 CYS A O 1
ATOM 746 N N . GLY A 1 101 ? 1.480 -1.396 -4.024 1.00 96.38 101 GLY A N 1
ATOM 747 C CA . GLY A 1 101 ? 2.350 -1.016 -5.121 1.00 96.38 101 GLY A CA 1
ATOM 748 C C . GLY A 1 101 ? 3.123 -2.182 -5.693 1.00 96.38 101 GLY A C 1
ATOM 749 O O . GLY A 1 101 ? 3.371 -3.180 -5.021 1.00 96.38 101 GLY A O 1
ATOM 750 N N . SER A 1 102 ? 3.551 -2.039 -6.935 1.00 93.25 102 SER A N 1
ATOM 751 C CA . SER A 1 102 ? 4.422 -2.996 -7.606 1.00 93.25 102 SER A CA 1
ATOM 752 C C . SER A 1 102 ? 5.278 -2.270 -8.627 1.00 93.25 102 SER A C 1
ATOM 754 O O . SER A 1 102 ? 4.846 -1.283 -9.221 1.00 93.25 102 SER A O 1
ATOM 756 N N . ARG A 1 103 ? 6.459 -2.812 -8.897 1.00 90.75 103 ARG A N 1
ATOM 757 C CA . ARG A 1 103 ? 7.319 -2.332 -9.976 1.00 90.75 103 ARG A CA 1
ATOM 758 C C . ARG A 1 103 ? 6.707 -2.731 -11.316 1.00 90.75 103 AR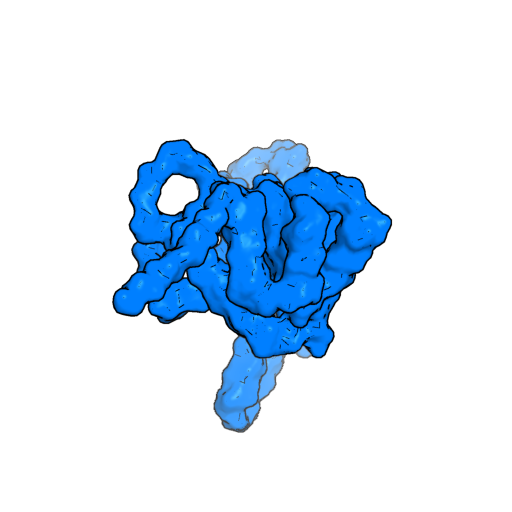G A C 1
ATOM 760 O O . ARG A 1 103 ? 6.474 -3.912 -11.564 1.00 90.75 103 ARG A O 1
ATOM 767 N N . THR A 1 104 ? 6.435 -1.748 -12.156 1.00 84.69 104 THR A N 1
ATOM 768 C CA . THR A 1 104 ? 5.942 -1.902 -13.528 1.00 84.69 104 THR A CA 1
ATOM 769 C C . THR A 1 104 ? 6.863 -1.130 -14.472 1.00 84.69 104 THR A C 1
ATOM 771 O O . THR A 1 104 ? 7.660 -0.312 -14.017 1.00 84.69 104 THR A O 1
ATOM 774 N N . ASP A 1 105 ? 6.800 -1.395 -15.777 1.00 76.75 105 ASP A N 1
ATOM 775 C CA . ASP A 1 105 ? 7.687 -0.725 -16.744 1.00 76.75 105 ASP A CA 1
ATOM 776 C C . ASP A 1 105 ? 7.434 0.792 -16.825 1.00 76.75 105 ASP A C 1
ATOM 778 O O . ASP A 1 105 ? 8.341 1.559 -17.133 1.00 76.75 105 ASP A O 1
ATOM 782 N N . ASP A 1 106 ? 6.216 1.227 -16.489 1.00 78.25 106 ASP A N 1
ATOM 783 C CA . ASP A 1 106 ? 5.805 2.628 -16.362 1.00 78.25 106 ASP A CA 1
ATOM 784 C C . ASP A 1 106 ? 6.105 3.238 -14.977 1.00 78.25 106 ASP A C 1
ATOM 786 O O . ASP A 1 106 ? 5.779 4.402 -14.749 1.00 78.25 106 ASP A O 1
ATOM 790 N N . ALA A 1 107 ? 6.727 2.487 -14.061 1.00 78.44 107 ALA A N 1
ATOM 791 C CA . ALA A 1 107 ? 7.147 2.962 -12.746 1.00 78.44 107 ALA A CA 1
ATOM 792 C C . ALA A 1 107 ? 8.679 3.118 -12.697 1.00 78.44 107 ALA A C 1
ATOM 794 O O . ALA A 1 107 ? 9.403 2.112 -12.678 1.00 78.44 107 ALA A O 1
ATOM 795 N N . PRO A 1 108 ? 9.220 4.352 -12.655 1.00 89.56 108 PRO A N 1
ATOM 796 C CA . PRO A 1 108 ? 10.663 4.561 -12.631 1.00 89.56 108 PRO A CA 1
ATOM 797 C C . PRO A 1 108 ? 11.292 3.896 -11.402 1.00 89.56 108 PRO A C 1
ATOM 799 O O . PRO A 1 108 ? 11.047 4.297 -10.264 1.00 89.56 108 PRO A O 1
ATOM 802 N N . ARG A 1 109 ? 12.128 2.872 -11.624 1.00 91.31 109 ARG A N 1
ATOM 803 C CA . ARG A 1 109 ? 12.673 2.028 -10.540 1.00 91.31 109 ARG A CA 1
ATOM 804 C C . ARG A 1 109 ? 13.362 2.832 -9.441 1.00 91.31 109 ARG A C 1
ATOM 806 O O . ARG A 1 109 ? 13.145 2.546 -8.273 1.00 91.31 109 ARG A O 1
ATOM 813 N N . GLN A 1 110 ? 14.131 3.851 -9.823 1.00 94.31 110 GLN A N 1
ATOM 814 C CA . GLN A 1 110 ? 14.849 4.720 -8.888 1.00 94.31 110 GLN A CA 1
ATOM 815 C C . GLN A 1 110 ? 13.900 5.509 -7.974 1.00 94.31 110 GLN A C 1
ATOM 817 O O . GLN A 1 110 ? 14.205 5.696 -6.799 1.00 94.31 110 GLN A O 1
ATOM 822 N N . ILE A 1 111 ? 12.740 5.927 -8.492 1.00 96.31 111 ILE A N 1
ATOM 823 C CA . ILE A 1 111 ? 11.718 6.635 -7.711 1.00 96.31 111 ILE A CA 1
ATOM 824 C C . ILE A 1 111 ? 11.055 5.669 -6.729 1.00 96.31 111 ILE A C 1
ATOM 826 O O . ILE A 1 111 ? 10.906 6.004 -5.559 1.00 96.31 111 ILE A O 1
ATOM 830 N N . VAL A 1 112 ? 10.726 4.448 -7.169 1.00 96.81 112 VAL A N 1
ATOM 831 C CA . VAL A 1 112 ? 10.187 3.407 -6.277 1.00 96.81 112 VAL A CA 1
ATOM 832 C C . VAL A 1 112 ? 11.199 3.048 -5.182 1.00 96.81 112 VAL A C 1
ATOM 834 O O . VAL A 1 112 ? 10.819 2.952 -4.021 1.00 96.81 112 VAL A O 1
ATOM 837 N N . ASP A 1 113 ? 12.488 2.919 -5.513 1.00 96.94 113 ASP A N 1
ATOM 838 C CA . ASP A 1 113 ? 13.550 2.660 -4.530 1.00 96.94 113 ASP A CA 1
ATOM 839 C C . ASP A 1 113 ? 13.666 3.784 -3.496 1.00 96.94 113 ASP A C 1
ATOM 841 O O . ASP A 1 113 ? 13.850 3.524 -2.307 1.00 96.94 113 ASP A O 1
ATOM 845 N N . ALA A 1 114 ? 13.573 5.040 -3.940 1.00 97.94 114 ALA A N 1
ATOM 846 C CA . ALA A 1 114 ? 13.585 6.187 -3.044 1.00 97.94 114 ALA A CA 1
ATOM 847 C C . ALA A 1 114 ? 12.346 6.193 -2.136 1.00 97.94 114 ALA A C 1
ATOM 849 O O . ALA A 1 114 ? 12.485 6.357 -0.928 1.00 97.94 114 ALA A O 1
ATOM 850 N N . ALA A 1 115 ? 11.161 5.916 -2.687 1.00 98.44 115 ALA A N 1
ATOM 851 C CA . ALA A 1 115 ? 9.919 5.823 -1.923 1.00 98.44 115 ALA A CA 1
ATOM 852 C C . ALA A 1 115 ? 9.964 4.701 -0.877 1.00 98.44 115 ALA A C 1
ATOM 854 O O . ALA A 1 115 ? 9.526 4.900 0.252 1.00 98.44 115 ALA A O 1
ATOM 855 N N . VAL A 1 116 ? 10.550 3.545 -1.216 1.00 98.25 116 VAL A N 1
ATOM 856 C CA . VAL A 1 116 ? 10.770 2.441 -0.270 1.00 98.25 116 VAL A CA 1
ATOM 857 C C . VAL A 1 116 ? 11.591 2.910 0.936 1.00 98.25 116 VAL A C 1
ATOM 859 O O . VAL A 1 116 ? 11.202 2.654 2.074 1.00 98.25 116 VAL A O 1
ATOM 862 N N . ARG A 1 117 ? 12.690 3.640 0.703 1.00 98.38 117 ARG A N 1
ATOM 863 C CA . ARG A 1 117 ? 13.544 4.175 1.779 1.00 98.38 117 ARG A CA 1
ATOM 864 C C . ARG A 1 117 ? 12.842 5.244 2.614 1.00 98.38 117 ARG A C 1
ATOM 866 O O . ARG A 1 117 ? 12.907 5.193 3.840 1.00 98.38 117 ARG A O 1
ATOM 873 N N . ALA A 1 118 ? 12.155 6.179 1.964 1.00 98.38 118 ALA A N 1
ATOM 874 C CA . ALA A 1 118 ? 11.454 7.26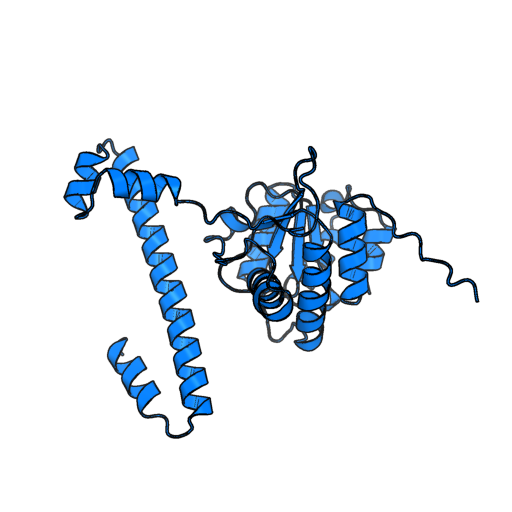3 2.643 1.00 98.38 118 ALA A CA 1
ATOM 875 C C . ALA A 1 118 ? 10.322 6.727 3.538 1.00 98.38 118 ALA A C 1
ATOM 877 O O . ALA A 1 118 ? 10.226 7.083 4.716 1.00 98.38 118 ALA A O 1
ATOM 878 N N . LEU A 1 119 ? 9.522 5.785 3.021 1.00 98.44 119 LEU A N 1
ATOM 879 C CA . LEU A 1 119 ? 8.483 5.107 3.797 1.00 98.44 119 LEU A CA 1
ATOM 880 C C . LEU A 1 119 ? 9.069 4.246 4.921 1.00 98.44 119 LEU A C 1
ATOM 882 O O . LEU A 1 119 ? 8.498 4.214 6.006 1.00 98.44 119 LEU A O 1
ATOM 886 N N . ALA A 1 120 ? 10.215 3.591 4.717 1.00 97.62 120 ALA A N 1
ATOM 887 C CA . ALA A 1 120 ? 10.887 2.868 5.796 1.00 97.62 120 ALA A CA 1
ATOM 888 C C . ALA A 1 120 ? 11.261 3.800 6.961 1.00 97.62 120 ALA A C 1
ATOM 890 O O . ALA A 1 120 ? 10.954 3.500 8.116 1.00 97.62 120 ALA A O 1
ATOM 891 N N . GLY A 1 121 ? 11.836 4.968 6.652 1.00 96.19 121 GLY A N 1
ATOM 892 C CA . GLY A 1 121 ? 12.131 6.002 7.645 1.00 96.19 121 GLY A CA 1
ATOM 893 C C . GLY A 1 121 ? 10.883 6.476 8.394 1.00 96.19 121 GLY A C 1
ATOM 894 O O . GLY A 1 121 ? 10.920 6.631 9.614 1.00 96.19 121 GLY A O 1
ATOM 895 N N . LEU A 1 122 ? 9.765 6.651 7.684 1.00 95.94 122 LEU A N 1
ATOM 896 C CA . LEU A 1 122 ? 8.475 6.997 8.282 1.00 95.94 122 LEU A CA 1
ATOM 897 C C . LEU A 1 122 ? 7.991 5.918 9.271 1.00 95.94 122 LEU A C 1
ATOM 899 O O . LEU A 1 122 ? 7.653 6.237 10.411 1.00 95.94 122 LEU A O 1
ATOM 903 N N . LEU A 1 123 ? 8.011 4.641 8.873 1.00 95.62 123 LEU A N 1
ATOM 904 C CA . LEU A 1 123 ? 7.579 3.521 9.722 1.00 95.62 123 LEU A CA 1
ATOM 905 C C . LEU A 1 123 ? 8.473 3.321 10.960 1.00 95.62 123 LEU A C 1
ATOM 907 O O . LEU A 1 123 ? 8.012 2.816 11.983 1.00 95.62 123 LEU A O 1
ATOM 911 N N . LEU A 1 124 ? 9.748 3.711 10.898 1.00 93.31 124 LEU A N 1
ATOM 912 C CA . LEU A 1 124 ? 10.647 3.683 12.057 1.00 93.31 124 LEU A CA 1
ATOM 913 C C . LEU A 1 124 ? 10.309 4.771 13.085 1.00 93.31 124 LEU A C 1
ATOM 915 O O . LEU A 1 124 ? 10.431 4.527 14.287 1.00 93.31 124 LEU A O 1
ATOM 919 N N . ARG A 1 125 ? 9.879 5.953 12.623 1.00 92.25 125 ARG A N 1
ATOM 920 C CA . ARG A 1 125 ? 9.579 7.115 13.476 1.00 92.25 125 ARG A CA 1
ATOM 921 C C . ARG A 1 125 ? 8.179 7.113 14.075 1.00 92.25 125 ARG A C 1
ATOM 923 O O . ARG A 1 125 ? 7.957 7.849 15.028 1.00 92.25 125 ARG A O 1
ATOM 930 N N . HIS A 1 126 ? 7.257 6.314 13.539 1.00 92.19 126 HIS A N 1
ATOM 931 C CA . HIS A 1 126 ? 5.837 6.363 13.897 1.00 92.19 126 HIS A CA 1
ATOM 932 C C . HIS A 1 126 ? 5.224 4.979 14.068 1.00 92.19 126 HIS A C 1
ATOM 934 O O . HIS A 1 126 ? 5.649 4.001 13.448 1.00 92.19 126 HIS A O 1
ATOM 940 N N . ARG A 1 127 ? 4.192 4.899 14.915 1.00 91.88 127 ARG A N 1
ATOM 941 C CA . ARG A 1 127 ? 3.448 3.659 15.155 1.00 91.88 127 ARG A CA 1
ATOM 942 C C . ARG A 1 127 ? 2.316 3.522 14.143 1.00 91.88 127 ARG A C 1
ATOM 944 O O . ARG A 1 127 ? 1.292 4.187 14.263 1.00 91.88 127 ARG A O 1
ATOM 951 N N . PHE A 1 128 ? 2.474 2.590 13.214 1.00 94.31 128 PHE A N 1
ATOM 952 C CA . PHE A 1 128 ? 1.426 2.181 12.289 1.00 94.31 128 PHE A CA 1
ATOM 953 C C . PHE A 1 128 ? 1.081 0.716 12.476 1.00 94.31 128 PHE A C 1
ATOM 955 O O . PHE A 1 128 ? 1.929 -0.093 12.848 1.00 94.31 128 PHE A O 1
ATOM 962 N N . GLN A 1 129 ? -0.163 0.381 12.164 1.00 94.12 129 GLN A N 1
ATOM 963 C CA . GLN A 1 129 ? -0.586 -0.973 11.867 1.00 94.12 129 GLN A CA 1
ATOM 964 C C . GLN A 1 129 ? -0.561 -1.131 10.342 1.00 94.12 129 GLN A C 1
ATOM 966 O O . GLN A 1 129 ? -1.375 -0.532 9.652 1.00 94.12 129 GLN A O 1
ATOM 971 N N . VAL A 1 130 ? 0.401 -1.878 9.800 1.00 95.88 130 VAL A N 1
ATOM 972 C CA . VAL A 1 130 ? 0.697 -1.905 8.358 1.00 95.88 130 VAL A CA 1
ATOM 973 C C . VAL A 1 130 ? 0.183 -3.180 7.700 1.00 95.88 130 VAL A C 1
ATOM 975 O O . VAL A 1 130 ? 0.702 -4.275 7.929 1.00 95.88 130 VAL A O 1
ATOM 978 N N . ASN A 1 131 ? -0.791 -3.021 6.811 1.00 95.12 131 ASN A N 1
ATOM 979 C CA . ASN A 1 131 ? -1.181 -4.021 5.830 1.00 95.12 131 ASN A CA 1
ATOM 980 C C . ASN A 1 131 ? -0.288 -3.916 4.591 1.00 95.12 131 ASN A C 1
ATOM 982 O O . ASN A 1 131 ? -0.022 -2.830 4.080 1.00 95.12 131 ASN A O 1
ATOM 986 N N . HIS A 1 132 ? 0.122 -5.054 4.048 1.00 94.12 132 HIS A N 1
ATOM 987 C CA . HIS A 1 132 ? 0.792 -5.123 2.751 1.00 94.12 132 HIS A CA 1
ATOM 988 C C . HIS A 1 132 ? 0.471 -6.452 2.074 1.00 94.12 132 HIS A C 1
ATOM 990 O O . HIS A 1 132 ? 0.174 -7.423 2.762 1.00 94.12 132 HIS A O 1
ATOM 996 N N . GLY A 1 133 ? 0.531 -6.522 0.744 1.00 85.88 133 GLY A N 1
ATOM 997 C CA . GLY A 1 133 ? 0.440 -7.792 0.013 1.00 85.88 133 GLY A CA 1
ATOM 998 C C . GLY A 1 133 ? 1.676 -8.683 0.225 1.00 85.88 133 GLY A C 1
ATOM 999 O O . GLY A 1 133 ? 2.686 -8.212 0.739 1.00 85.88 133 GLY A O 1
ATOM 1000 N N . PRO A 1 134 ? 1.663 -9.965 -0.187 1.00 82.38 134 PRO A N 1
ATOM 1001 C CA . PRO A 1 134 ? 2.836 -10.846 -0.086 1.00 82.38 134 PRO A CA 1
ATOM 1002 C C . PRO A 1 134 ? 3.996 -10.399 -0.981 1.00 82.38 134 PRO A C 1
ATOM 1004 O O . PRO A 1 134 ? 5.152 -10.701 -0.701 1.00 82.38 134 PRO A O 1
ATOM 1007 N N . VAL A 1 135 ? 3.686 -9.671 -2.052 1.00 83.62 135 VAL A N 1
ATOM 1008 C CA . VAL A 1 135 ? 4.634 -9.180 -3.049 1.00 83.62 135 VAL A CA 1
ATOM 1009 C C . VAL A 1 135 ? 4.308 -7.719 -3.326 1.00 83.62 135 VAL A C 1
ATOM 1011 O O . VAL A 1 135 ? 3.134 -7.355 -3.383 1.00 83.62 135 VAL A O 1
ATOM 1014 N N . GLY A 1 136 ? 5.339 -6.903 -3.532 1.00 91.56 136 GLY A N 1
ATOM 1015 C CA . GLY A 1 136 ? 5.200 -5.499 -3.903 1.00 91.56 136 GLY A CA 1
ATOM 1016 C C . GLY A 1 136 ? 5.858 -4.550 -2.911 1.00 91.56 136 GLY A C 1
ATOM 1017 O O . GLY A 1 136 ? 6.592 -4.970 -2.017 1.00 91.56 136 GLY A O 1
ATOM 1018 N N . VAL A 1 137 ? 5.566 -3.261 -3.076 1.00 96.69 137 VAL A N 1
ATOM 1019 C CA . VAL A 1 137 ? 6.261 -2.176 -2.368 1.00 96.69 137 VAL A CA 1
ATOM 1020 C C . VAL A 1 137 ? 6.137 -2.306 -0.850 1.00 96.69 137 VAL A C 1
ATOM 1022 O O . VAL A 1 137 ? 7.126 -2.115 -0.155 1.00 96.69 137 VAL A O 1
ATOM 1025 N N . GLY A 1 138 ? 4.973 -2.687 -0.316 1.00 96.19 138 GLY A N 1
ATOM 1026 C CA . GLY A 1 138 ? 4.810 -2.841 1.133 1.00 96.19 138 GLY A CA 1
ATOM 1027 C C . GLY A 1 138 ? 5.726 -3.910 1.744 1.00 96.19 138 GLY A C 1
ATOM 1028 O O . GLY A 1 138 ? 6.340 -3.664 2.780 1.00 96.19 138 GLY A O 1
ATOM 1029 N N . THR A 1 139 ? 5.901 -5.057 1.074 1.00 91.06 139 THR A N 1
ATOM 1030 C CA . THR A 1 139 ? 6.892 -6.061 1.500 1.00 91.06 139 THR A CA 1
ATOM 1031 C C . THR A 1 139 ? 8.309 -5.512 1.370 1.00 91.06 139 THR A C 1
ATOM 1033 O O . THR A 1 139 ? 9.106 -5.696 2.280 1.00 91.06 139 THR A O 1
ATOM 1036 N N . GLU A 1 140 ? 8.624 -4.806 0.279 1.00 94.19 140 GLU A N 1
ATOM 1037 C CA . GLU A 1 140 ? 9.956 -4.222 0.066 1.00 94.19 140 GLU A CA 1
ATOM 1038 C C . GLU A 1 140 ? 10.331 -3.196 1.148 1.00 94.19 140 GLU A C 1
ATOM 1040 O O . GLU A 1 140 ? 11.458 -3.227 1.634 1.00 94.19 140 GLU A O 1
ATOM 1045 N N . VAL A 1 141 ? 9.394 -2.343 1.579 1.00 97.56 141 VAL A N 1
ATOM 1046 C CA . VAL A 1 141 ? 9.586 -1.399 2.697 1.00 97.56 141 VAL A CA 1
ATOM 1047 C C . VAL A 1 141 ? 9.939 -2.143 3.983 1.00 97.56 141 VAL A C 1
ATOM 1049 O O . VAL A 1 141 ? 10.916 -1.810 4.649 1.00 97.56 141 VAL A O 1
ATOM 1052 N N . LEU A 1 142 ? 9.172 -3.176 4.330 1.00 95.00 142 LEU A N 1
ATOM 1053 C CA . LEU A 1 142 ? 9.397 -3.933 5.562 1.00 95.00 142 LEU A CA 1
ATOM 1054 C C . LEU A 1 142 ? 10.691 -4.752 5.511 1.00 95.00 142 LEU A C 1
ATOM 1056 O O . LEU A 1 142 ? 11.403 -4.829 6.510 1.00 95.00 142 LEU A O 1
ATOM 1060 N N . THR A 1 143 ? 11.023 -5.333 4.357 1.00 88.94 143 THR A N 1
ATOM 1061 C CA . THR A 1 143 ? 12.297 -6.031 4.152 1.00 88.94 143 THR A CA 1
ATOM 1062 C C . THR A 1 143 ? 13.471 -5.063 4.242 1.00 88.94 143 THR A C 1
ATOM 1064 O O . THR A 1 143 ? 14.452 -5.379 4.907 1.00 88.94 143 THR A O 1
ATOM 1067 N N . TYR A 1 144 ? 13.355 -3.858 3.674 1.00 91.69 144 TYR A N 1
ATOM 1068 C CA . TYR A 1 144 ? 14.383 -2.827 3.806 1.00 91.69 144 TYR A CA 1
ATOM 1069 C C . TYR A 1 144 ? 14.663 -2.500 5.280 1.00 91.69 144 TYR A C 1
ATOM 1071 O O . TYR A 1 144 ? 15.824 -2.492 5.686 1.00 91.69 144 TYR A O 1
ATOM 1079 N N . ILE A 1 145 ? 13.619 -2.305 6.094 1.00 92.62 145 ILE A N 1
ATOM 1080 C CA . ILE A 1 145 ? 13.756 -2.076 7.543 1.00 92.62 145 ILE A CA 1
ATOM 1081 C C . ILE A 1 145 ? 14.435 -3.270 8.229 1.00 92.62 145 ILE A C 1
ATOM 1083 O O . ILE A 1 145 ? 15.342 -3.097 9.044 1.00 92.62 145 ILE A O 1
ATOM 1087 N N . ALA A 1 146 ? 14.000 -4.494 7.919 1.00 87.06 146 ALA A N 1
ATOM 1088 C CA . ALA A 1 146 ? 14.557 -5.696 8.531 1.00 87.06 146 ALA A CA 1
ATOM 1089 C C . ALA A 1 146 ? 16.053 -5.867 8.225 1.00 87.06 146 ALA A C 1
ATOM 1091 O O . ALA A 1 146 ? 16.812 -6.252 9.112 1.00 87.06 146 ALA A O 1
ATOM 1092 N N . ASP A 1 147 ? 16.481 -5.549 7.004 1.00 85.56 147 ASP A N 1
ATOM 1093 C CA . ASP A 1 147 ? 17.868 -5.723 6.576 1.00 85.56 147 ASP A CA 1
ATOM 1094 C C . ASP A 1 147 ? 18.799 -4.624 7.113 1.00 85.56 147 ASP A C 1
ATOM 1096 O O . ASP A 1 147 ? 19.945 -4.917 7.476 1.00 85.56 147 ASP A O 1
ATOM 1100 N N . ASN A 1 148 ? 18.315 -3.379 7.196 1.00 89.75 148 ASN A N 1
ATOM 1101 C CA . ASN A 1 148 ? 19.143 -2.211 7.516 1.00 89.75 148 ASN A CA 1
ATOM 1102 C C . ASN A 1 148 ? 19.079 -1.799 8.994 1.00 89.75 148 ASN A C 1
ATOM 1104 O O . ASN A 1 148 ? 20.119 -1.504 9.581 1.00 89.75 148 ASN A O 1
ATOM 1108 N N . ASP A 1 149 ? 17.895 -1.826 9.607 1.00 91.62 149 ASP A N 1
ATOM 1109 C CA . ASP A 1 149 ? 17.669 -1.289 10.956 1.00 91.62 149 ASP A CA 1
ATOM 1110 C C . ASP A 1 149 ? 17.512 -2.387 12.014 1.00 91.62 149 ASP A C 1
ATOM 1112 O O . ASP A 1 149 ? 17.834 -2.176 13.184 1.00 91.62 149 ASP A O 1
ATOM 1116 N N . LYS A 1 150 ? 17.050 -3.580 11.606 1.00 87.88 150 LYS A N 1
ATOM 1117 C CA . LYS A 1 150 ? 16.890 -4.775 12.463 1.00 87.88 150 LYS A CA 1
ATOM 1118 C C . LYS A 1 150 ? 16.154 -4.477 13.780 1.00 87.88 150 LYS A C 1
ATOM 1120 O O . LYS A 1 150 ? 16.671 -4.793 14.859 1.00 87.88 150 LYS A O 1
ATOM 1125 N N . PRO A 1 151 ? 14.956 -3.869 13.729 1.00 86.94 151 PRO A N 1
ATOM 1126 C CA . PRO A 1 151 ? 14.277 -3.449 14.939 1.00 86.94 151 PRO A CA 1
ATOM 1127 C C . PRO A 1 151 ? 13.890 -4.647 15.824 1.00 86.94 151 PRO A C 1
ATOM 1129 O O . PRO A 1 151 ? 13.526 -5.718 15.319 1.00 86.94 151 PRO A O 1
ATOM 1132 N N . PRO A 1 152 ? 13.926 -4.483 17.158 1.00 77.75 152 PRO A N 1
ATOM 1133 C CA . PRO A 1 152 ? 13.580 -5.555 18.079 1.00 77.75 152 PRO A CA 1
ATOM 1134 C C . PRO A 1 152 ? 12.116 -5.974 17.894 1.00 77.75 152 PRO A C 1
ATOM 1136 O O . PRO A 1 152 ? 11.206 -5.149 17.885 1.00 77.75 152 PRO A O 1
ATOM 1139 N N . GLY A 1 153 ? 11.883 -7.281 17.761 1.00 76.44 153 GLY A N 1
ATOM 1140 C CA . GLY A 1 153 ? 10.542 -7.857 17.608 1.00 76.44 153 GLY A CA 1
ATOM 1141 C C . GLY A 1 153 ? 10.083 -8.068 16.162 1.00 76.44 153 GLY A C 1
ATOM 1142 O O . GLY A 1 153 ? 9.126 -8.813 15.952 1.00 76.44 153 GLY A O 1
ATOM 1143 N N . LEU A 1 154 ? 10.783 -7.521 15.161 1.00 81.62 154 LEU A N 1
ATOM 1144 C CA . LEU A 1 154 ? 10.535 -7.854 13.756 1.00 81.62 154 LEU A CA 1
ATOM 1145 C C . LEU A 1 154 ? 11.278 -9.146 13.385 1.00 81.62 154 LEU A C 1
ATOM 1147 O O . LEU A 1 154 ? 12.422 -9.127 12.946 1.00 81.62 154 LEU A O 1
ATOM 1151 N N . THR A 1 155 ? 10.631 -10.291 13.606 1.00 72.06 155 THR A N 1
ATOM 1152 C CA . THR A 1 155 ? 11.228 -11.621 13.365 1.00 72.06 155 THR A CA 1
ATOM 1153 C C . THR A 1 155 ? 10.744 -12.286 12.082 1.00 72.06 155 THR A C 1
ATOM 1155 O O . THR A 1 155 ? 11.434 -13.141 11.531 1.00 72.06 155 THR A O 1
ATOM 1158 N N . THR A 1 156 ? 9.556 -11.915 11.604 1.00 74.25 156 THR A N 1
ATOM 1159 C CA . THR A 1 156 ? 8.957 -12.442 10.374 1.00 74.25 156 THR A CA 1
ATOM 1160 C C . THR A 1 156 ? 8.162 -11.347 9.674 1.00 74.25 156 THR A C 1
ATOM 1162 O O . THR A 1 156 ? 7.560 -10.501 10.333 1.00 74.25 156 THR A O 1
ATOM 1165 N N . ILE A 1 157 ? 8.152 -11.377 8.341 1.00 76.69 157 ILE A N 1
ATOM 1166 C CA . ILE A 1 157 ? 7.329 -10.503 7.499 1.00 76.69 157 ILE A CA 1
ATOM 1167 C C . ILE A 1 157 ? 6.388 -11.412 6.710 1.00 76.69 157 ILE A C 1
ATOM 1169 O O . ILE A 1 157 ? 6.833 -12.207 5.882 1.00 76.69 157 ILE A O 1
ATOM 1173 N N . GLY A 1 158 ? 5.092 -11.336 7.006 1.00 72.94 158 GLY A N 1
ATOM 1174 C CA . GLY A 1 158 ? 4.057 -12.125 6.345 1.00 72.94 158 GLY A CA 1
ATOM 1175 C C . GLY A 1 158 ? 3.028 -11.211 5.699 1.00 72.94 158 GLY A C 1
ATOM 1176 O O . GLY A 1 158 ? 2.294 -10.531 6.405 1.00 72.94 158 GLY A O 1
ATOM 1177 N N . GLY A 1 159 ? 2.956 -11.208 4.367 1.00 74.50 159 GLY A N 1
ATOM 1178 C CA . GLY A 1 159 ? 2.004 -10.361 3.651 1.00 74.50 159 GLY A CA 1
ATOM 1179 C C . GLY A 1 159 ? 0.569 -10.887 3.657 1.00 74.50 159 GLY A C 1
ATOM 1180 O O . GLY A 1 159 ? 0.303 -12.089 3.772 1.00 74.50 159 GLY A O 1
ATOM 1181 N N . ILE A 1 160 ? -0.364 -9.955 3.488 1.00 76.81 160 ILE A N 1
ATOM 1182 C CA . ILE A 1 160 ? -1.803 -10.161 3.443 1.00 76.81 160 ILE A CA 1
ATOM 1183 C C . ILE A 1 160 ? -2.264 -10.674 2.089 1.00 76.81 160 ILE A C 1
ATOM 1185 O O . ILE A 1 160 ? -2.008 -10.082 1.048 1.00 76.81 160 ILE A O 1
ATOM 1189 N N . ILE A 1 161 ? -2.972 -11.803 2.104 1.00 70.69 161 ILE A N 1
ATOM 1190 C CA . ILE A 1 161 ? -3.401 -12.479 0.882 1.00 70.69 161 ILE A CA 1
ATOM 1191 C C . ILE A 1 161 ? -4.802 -12.039 0.486 1.00 70.69 161 ILE A C 1
ATOM 1193 O O . ILE A 1 161 ? -5.745 -12.132 1.274 1.00 70.69 161 ILE A O 1
ATOM 1197 N N . GLY A 1 162 ? -4.936 -11.676 -0.787 1.00 71.44 162 GLY A N 1
ATOM 1198 C CA . GLY A 1 162 ? -6.181 -11.230 -1.393 1.00 71.44 162 GLY A CA 1
ATOM 1199 C C . GLY A 1 162 ? -6.348 -9.720 -1.279 1.00 71.44 162 GLY A C 1
ATOM 1200 O O . GLY A 1 162 ? -6.307 -9.167 -0.185 1.00 71.44 162 GLY A O 1
ATOM 1201 N N . HIS A 1 163 ? -6.595 -9.078 -2.419 1.00 76.94 163 HIS A N 1
ATOM 1202 C CA . HIS A 1 163 ? -6.699 -7.622 -2.548 1.00 76.94 163 HIS A CA 1
ATOM 1203 C C . HIS A 1 163 ? -7.666 -6.996 -1.536 1.00 76.94 163 HIS A C 1
ATOM 1205 O O . HIS A 1 163 ? -7.307 -6.051 -0.844 1.00 76.94 163 HIS A O 1
ATOM 1211 N N . ALA A 1 164 ? -8.855 -7.585 -1.368 1.00 76.62 164 ALA A N 1
ATOM 1212 C CA . ALA A 1 164 ? -9.848 -7.105 -0.407 1.00 76.62 164 ALA A CA 1
ATOM 1213 C C . ALA A 1 164 ? -9.364 -7.155 1.046 1.00 76.62 164 ALA A C 1
ATOM 1215 O O . ALA A 1 164 ? -9.756 -6.310 1.835 1.00 76.62 164 ALA A O 1
ATOM 1216 N N . ASN A 1 165 ? -8.509 -8.118 1.400 1.00 77.19 165 ASN A N 1
ATOM 1217 C CA . ASN A 1 165 ? -7.976 -8.227 2.754 1.00 77.19 165 ASN A CA 1
ATOM 1218 C C . ASN A 1 165 ? -6.841 -7.231 3.001 1.00 77.19 165 ASN A C 1
ATOM 1220 O O . ASN A 1 165 ? -6.722 -6.739 4.117 1.00 77.19 165 ASN A O 1
ATOM 1224 N N . VAL A 1 166 ? -6.022 -6.928 1.984 1.00 85.69 166 VAL A N 1
ATOM 1225 C CA . VAL A 1 166 ? -4.932 -5.940 2.094 1.00 85.69 166 VAL A CA 1
ATOM 1226 C C . VAL A 1 166 ? -5.497 -4.575 2.470 1.00 85.69 166 VAL A C 1
ATOM 1228 O O . VAL A 1 166 ? -4.960 -3.906 3.345 1.00 85.69 166 VAL A O 1
ATOM 1231 N N . VAL A 1 167 ? -6.616 -4.192 1.864 1.00 90.56 167 VAL A N 1
ATOM 1232 C CA . VAL A 1 167 ? -7.273 -2.914 2.150 1.00 90.56 167 VAL A CA 1
ATOM 1233 C C . VAL A 1 167 ? -8.380 -3.041 3.194 1.00 90.56 167 VAL A C 1
ATOM 1235 O O . VAL A 1 167 ? -9.107 -2.090 3.420 1.00 90.56 167 VAL A O 1
ATOM 1238 N N . ARG A 1 168 ? -8.560 -4.185 3.862 1.00 86.50 168 ARG A N 1
ATOM 1239 C CA . ARG A 1 168 ? -9.630 -4.307 4.861 1.00 86.50 168 ARG A CA 1
ATOM 1240 C C . ARG A 1 168 ? -9.270 -3.547 6.133 1.00 86.50 168 ARG A C 1
ATOM 1242 O O . ARG A 1 168 ? -8.156 -3.688 6.634 1.00 86.50 168 ARG A O 1
ATOM 1249 N N . ASP A 1 169 ? -10.242 -2.798 6.647 1.00 87.31 169 ASP A N 1
ATOM 1250 C CA . ASP A 1 169 ? -10.182 -2.066 7.918 1.00 87.31 169 ASP A CA 1
ATOM 1251 C C . ASP A 1 169 ? -9.067 -1.006 8.003 1.00 87.31 169 ASP A C 1
ATOM 1253 O O . ASP A 1 169 ? -8.815 -0.479 9.079 1.00 87.31 169 ASP A O 1
ATOM 1257 N N . VAL A 1 170 ? -8.422 -0.649 6.883 1.00 93.44 170 VAL A N 1
ATOM 1258 C CA . VAL A 1 170 ? -7.411 0.417 6.875 1.00 93.44 170 VAL A CA 1
ATOM 1259 C C . VAL A 1 170 ? -8.059 1.798 6.852 1.00 93.44 170 VAL A C 1
ATOM 1261 O O . VAL A 1 170 ? -9.071 2.014 6.183 1.00 93.44 170 VAL A O 1
ATOM 1264 N N . GLU A 1 171 ? -7.449 2.742 7.561 1.00 95.38 171 GLU A N 1
ATOM 1265 C CA . GLU A 1 171 ? -7.807 4.159 7.513 1.00 95.38 171 GLU A CA 1
ATOM 1266 C C . GLU A 1 171 ? -7.240 4.807 6.248 1.00 95.38 171 GLU A C 1
ATOM 1268 O O . GLU A 1 171 ? -7.944 5.555 5.566 1.00 95.38 171 GLU A O 1
ATOM 1273 N N . TYR A 1 172 ? -5.981 4.479 5.929 1.00 98.12 172 TYR A N 1
ATOM 1274 C CA . TYR A 1 172 ? -5.234 5.053 4.814 1.00 98.12 172 TYR A CA 1
ATOM 1275 C C . TYR A 1 172 ? -4.652 3.974 3.898 1.00 98.12 172 TYR A C 1
ATOM 1277 O O . TYR A 1 172 ? -4.149 2.948 4.352 1.00 98.12 172 TYR A O 1
ATOM 1285 N N . MET A 1 173 ? -4.647 4.233 2.595 1.00 98.31 173 MET A N 1
ATOM 1286 C CA . MET A 1 173 ? -3.950 3.436 1.590 1.00 98.31 173 MET A CA 1
ATOM 1287 C C . MET A 1 173 ? -2.878 4.292 0.916 1.00 98.31 173 MET A C 1
ATOM 1289 O O . MET A 1 173 ? -3.181 5.304 0.286 1.00 98.31 173 MET A O 1
ATOM 1293 N N . LEU A 1 174 ? -1.627 3.858 1.026 1.00 98.75 174 LEU A N 1
ATOM 1294 C CA . LEU A 1 174 ? -0.469 4.453 0.369 1.00 98.75 174 LEU A CA 1
ATOM 1295 C C . LEU A 1 174 ? -0.199 3.697 -0.931 1.00 98.75 174 LEU A C 1
ATOM 1297 O O . LEU A 1 174 ? -0.110 2.465 -0.915 1.00 98.75 174 LEU A O 1
ATOM 1301 N N . ILE A 1 175 ? -0.052 4.416 -2.046 1.00 98.62 175 ILE A N 1
ATOM 1302 C CA . ILE A 1 175 ? 0.161 3.796 -3.362 1.00 98.62 175 ILE A CA 1
ATOM 1303 C C . ILE A 1 175 ? 1.456 4.294 -3.996 1.00 98.62 175 ILE A C 1
ATOM 1305 O O . ILE A 1 175 ? 1.594 5.479 -4.291 1.00 98.62 175 ILE A O 1
ATOM 1309 N N . VAL A 1 176 ? 2.367 3.361 -4.281 1.00 98.50 176 VAL A N 1
ATOM 1310 C CA . VAL A 1 176 ? 3.633 3.620 -4.984 1.00 98.50 176 VAL A CA 1
ATOM 1311 C C . VAL A 1 176 ? 3.743 2.696 -6.203 1.00 98.50 176 VAL A C 1
ATOM 1313 O O . VAL A 1 176 ? 3.770 1.471 -6.084 1.00 98.50 176 VAL A O 1
ATOM 1316 N N . GLY A 1 177 ? 3.804 3.270 -7.400 1.00 97.31 177 GLY A N 1
ATOM 1317 C CA . GLY A 1 177 ? 3.788 2.560 -8.674 1.00 97.31 177 GLY A CA 1
ATOM 1318 C C . GLY A 1 177 ? 2.489 1.777 -8.854 1.00 97.31 177 GLY A C 1
ATOM 1319 O O . GLY A 1 177 ? 1.388 2.291 -8.654 1.00 97.31 177 GLY A O 1
ATOM 1320 N N . GLY A 1 178 ? 2.605 0.498 -9.206 1.00 94.69 178 GLY A N 1
ATOM 1321 C CA . GLY A 1 178 ? 1.495 -0.452 -9.152 1.00 94.69 178 GLY A CA 1
ATOM 1322 C C . GLY A 1 178 ? 0.941 -0.864 -10.509 1.00 94.69 178 GLY A C 1
ATOM 1323 O O . GLY A 1 178 ? 0.643 -0.040 -11.372 1.00 94.69 178 GLY A O 1
ATOM 1324 N N . GLY A 1 179 ? 0.732 -2.168 -10.669 1.00 92.31 179 GLY A N 1
ATOM 1325 C CA . GLY A 1 179 ? 0.064 -2.774 -11.816 1.00 92.31 179 GLY A CA 1
ATOM 1326 C C . GLY A 1 179 ? -1.421 -3.045 -11.567 1.00 92.31 179 GLY A C 1
ATOM 1327 O O . GLY A 1 179 ? -2.053 -2.464 -10.691 1.00 92.31 179 GLY A O 1
ATOM 1328 N N . LYS A 1 180 ? -1.992 -3.990 -12.323 1.00 90.31 180 LYS A N 1
ATOM 1329 C CA . LYS A 1 180 ? -3.430 -4.317 -12.261 1.00 90.31 180 LYS A CA 1
ATOM 1330 C C . LYS A 1 180 ? -3.918 -4.704 -10.858 1.00 90.31 180 LYS A C 1
ATOM 1332 O O . LYS A 1 180 ? -5.021 -4.322 -10.492 1.00 90.31 180 LYS A O 1
ATOM 1337 N N . GLY A 1 181 ? -3.110 -5.436 -10.084 1.00 89.38 181 GLY A N 1
ATOM 1338 C CA . GLY A 1 181 ? -3.468 -5.836 -8.716 1.00 89.38 181 GLY A CA 1
ATOM 1339 C C . GLY A 1 181 ? -3.651 -4.635 -7.785 1.00 89.38 181 GLY A C 1
ATOM 1340 O O . GLY A 1 181 ? -4.671 -4.530 -7.114 1.00 89.38 181 GLY A O 1
ATOM 1341 N N . THR A 1 182 ? -2.724 -3.677 -7.840 1.00 95.94 182 THR A N 1
ATOM 1342 C CA . THR A 1 182 ? -2.806 -2.426 -7.074 1.00 95.94 182 THR A CA 1
ATOM 1343 C C . THR A 1 182 ? -4.025 -1.595 -7.473 1.00 95.94 182 THR A C 1
ATOM 1345 O O . THR A 1 182 ? -4.664 -0.991 -6.618 1.00 95.94 182 THR A O 1
ATOM 1348 N N . LEU A 1 183 ? -4.400 -1.590 -8.758 1.00 95.56 183 LEU A N 1
ATOM 1349 C CA . LEU A 1 183 ? -5.606 -0.889 -9.212 1.00 95.56 183 LEU A CA 1
ATOM 1350 C C . LEU A 1 183 ? -6.887 -1.521 -8.648 1.00 95.56 183 LEU A C 1
ATOM 1352 O O . LEU A 1 183 ? -7.807 -0.804 -8.260 1.00 95.56 183 LEU A O 1
ATOM 1356 N N . VAL A 1 184 ? -6.942 -2.854 -8.566 1.00 92.56 184 VAL A N 1
ATOM 1357 C CA . VAL A 1 184 ? -8.060 -3.564 -7.921 1.00 92.56 184 VAL A CA 1
ATOM 1358 C C . VAL A 1 184 ? -8.153 -3.189 -6.441 1.00 92.56 184 VAL A C 1
ATOM 1360 O O . VAL A 1 184 ? -9.245 -2.890 -5.964 1.00 92.56 184 VAL A O 1
ATOM 1363 N N . GLU A 1 185 ? -7.026 -3.155 -5.729 1.00 95.88 185 GLU A N 1
ATOM 1364 C CA . GLU A 1 185 ? -6.964 -2.720 -4.325 1.00 95.88 185 GLU A CA 1
ATOM 1365 C C . GLU A 1 185 ? -7.457 -1.277 -4.161 1.00 95.88 185 GLU A C 1
ATOM 1367 O O . GLU A 1 185 ? -8.295 -1.018 -3.302 1.00 95.88 185 GLU A O 1
ATOM 1372 N N . ALA A 1 186 ? -7.029 -0.361 -5.036 1.00 97.56 186 ALA A N 1
ATOM 1373 C CA . ALA A 1 186 ? -7.445 1.039 -4.995 1.00 97.56 186 ALA A CA 1
ATOM 1374 C C . ALA A 1 186 ? -8.957 1.203 -5.211 1.00 97.56 186 ALA A C 1
ATOM 1376 O O . ALA A 1 186 ? -9.610 1.952 -4.492 1.00 97.56 186 ALA A O 1
ATOM 1377 N N . HIS A 1 187 ? -9.546 0.471 -6.161 1.00 96.19 187 HIS A N 1
ATOM 1378 C CA . HIS A 1 187 ? -10.996 0.498 -6.372 1.00 96.19 187 HIS A CA 1
ATOM 1379 C C . HIS A 1 187 ? -11.778 -0.046 -5.171 1.00 96.19 187 HIS A C 1
ATOM 1381 O O . HIS A 1 187 ? -12.828 0.502 -4.828 1.00 96.19 187 HIS A O 1
ATOM 1387 N N . LEU A 1 188 ? -11.281 -1.107 -4.527 1.00 91.88 188 LEU A N 1
ATOM 1388 C CA . LEU A 1 188 ? -11.886 -1.647 -3.309 1.00 91.88 188 LEU A CA 1
ATOM 1389 C C . LEU A 1 188 ? -11.817 -0.626 -2.167 1.00 91.88 188 LEU A C 1
ATOM 1391 O O . LEU A 1 188 ? -12.830 -0.394 -1.512 1.00 91.88 188 LEU A O 1
ATOM 1395 N N . ALA A 1 189 ? -10.673 0.040 -2.000 1.00 95.00 189 ALA A N 1
ATOM 1396 C CA . ALA A 1 189 ? -10.483 1.080 -0.995 1.00 95.00 189 ALA A CA 1
ATOM 1397 C C . ALA A 1 189 ? -11.409 2.289 -1.216 1.00 95.00 189 ALA A C 1
ATOM 1399 O O . ALA A 1 189 ? -12.111 2.709 -0.297 1.00 95.00 189 ALA A O 1
ATOM 1400 N N . LEU A 1 190 ? -11.507 2.793 -2.453 1.00 94.94 190 LEU A N 1
ATOM 1401 C CA . LEU A 1 190 ? -12.439 3.873 -2.805 1.00 94.94 190 LEU A CA 1
ATOM 1402 C C . LEU A 1 190 ? -13.901 3.476 -2.562 1.00 94.94 190 LEU A C 1
ATOM 1404 O O . LEU A 1 190 ? -14.687 4.281 -2.066 1.00 94.94 190 LEU A O 1
ATOM 1408 N N . SER A 1 191 ? -14.271 2.232 -2.880 1.00 92.06 191 SER A N 1
ATOM 1409 C CA . SER A 1 191 ? -15.632 1.718 -2.650 1.00 92.06 191 SER A CA 1
ATOM 1410 C C . SER A 1 191 ? -15.965 1.589 -1.160 1.00 92.06 191 SER A C 1
ATOM 1412 O O . SER A 1 191 ? -17.129 1.693 -0.781 1.00 92.06 191 SER A O 1
ATOM 1414 N N . ALA A 1 192 ? -14.947 1.389 -0.321 1.00 89.50 192 ALA A N 1
ATOM 1415 C CA . ALA A 1 192 ? -15.044 1.368 1.135 1.00 89.50 192 ALA A CA 1
ATOM 1416 C C . ALA A 1 192 ? -14.868 2.758 1.781 1.00 89.50 192 ALA A C 1
ATOM 1418 O O . ALA A 1 192 ? -14.818 2.852 3.005 1.00 89.50 192 ALA A O 1
ATOM 1419 N N . ASN A 1 193 ? -14.790 3.832 0.983 1.00 92.56 193 ASN A N 1
ATOM 1420 C CA . ASN A 1 193 ? -14.579 5.210 1.440 1.00 92.56 193 ASN A CA 1
ATOM 1421 C C . ASN A 1 193 ? -13.294 5.399 2.273 1.00 92.56 193 ASN A C 1
ATOM 1423 O O . ASN A 1 193 ? -13.260 6.182 3.223 1.00 92.56 193 ASN A O 1
ATOM 1427 N N . GLN A 1 194 ? -12.241 4.661 1.926 1.00 95.44 194 GLN A N 1
ATOM 1428 C CA . GLN A 1 194 ? -10.932 4.786 2.559 1.00 95.44 194 GLN A CA 1
ATOM 1429 C C . GLN A 1 194 ? -10.151 5.963 1.990 1.00 95.44 194 GLN A C 1
ATOM 1431 O O . GLN A 1 194 ? -10.320 6.355 0.833 1.00 95.44 194 GLN A O 1
ATOM 1436 N N . LYS A 1 195 ? -9.261 6.514 2.813 1.00 98.12 195 LYS A N 1
ATOM 1437 C CA . LYS A 1 195 ? -8.405 7.636 2.441 1.00 98.12 195 LYS A CA 1
ATOM 1438 C C . LYS A 1 195 ? -7.235 7.117 1.613 1.00 98.12 195 LYS A C 1
ATOM 1440 O O . LYS A 1 195 ? -6.539 6.204 2.043 1.00 98.12 195 LYS A O 1
ATOM 1445 N N . ILE A 1 196 ? -7.004 7.675 0.427 1.00 98.50 196 ILE A N 1
ATOM 1446 C CA . ILE A 1 196 ? -5.931 7.216 -0.464 1.00 98.50 196 ILE A CA 1
ATOM 1447 C C . ILE A 1 196 ? -4.924 8.336 -0.706 1.00 98.50 196 ILE A C 1
ATOM 1449 O O . ILE A 1 196 ? -5.299 9.440 -1.091 1.00 98.50 196 ILE A O 1
ATOM 1453 N N . LEU A 1 197 ? -3.645 8.014 -0.526 1.00 98.69 197 LEU A N 1
ATOM 1454 C CA . LEU A 1 197 ? -2.500 8.868 -0.824 1.00 98.69 197 LEU A CA 1
ATOM 1455 C C . LEU A 1 197 ? -1.670 8.189 -1.922 1.00 98.69 197 LEU A C 1
ATOM 1457 O O . LEU A 1 197 ? -0.906 7.266 -1.635 1.00 98.69 197 LEU A O 1
ATOM 1461 N N . PRO A 1 198 ? -1.848 8.564 -3.200 1.00 98.62 198 PRO A N 1
ATOM 1462 C CA . PRO A 1 198 ? -0.989 8.081 -4.271 1.00 98.62 198 PRO A CA 1
ATOM 1463 C C . PRO A 1 198 ? 0.278 8.936 -4.404 1.00 98.62 198 PRO A C 1
ATOM 1465 O O . PRO A 1 198 ? 0.227 10.152 -4.246 1.00 98.62 198 PRO A O 1
ATOM 1468 N N . MET A 1 199 ? 1.394 8.314 -4.787 1.00 98.50 199 MET A N 1
ATOM 1469 C CA . MET A 1 199 ? 2.612 9.004 -5.225 1.00 98.50 199 MET A CA 1
ATOM 1470 C C . MET A 1 199 ? 2.676 9.030 -6.766 1.00 98.50 199 MET A C 1
ATOM 1472 O O . MET A 1 199 ? 3.295 8.143 -7.358 1.00 98.50 199 MET A O 1
ATOM 1476 N N . PRO A 1 200 ? 2.048 9.988 -7.471 1.00 98.12 200 PRO A N 1
ATOM 1477 C CA . PRO A 1 200 ? 1.935 9.960 -8.934 1.00 98.12 200 PRO A CA 1
ATOM 1478 C C . PRO A 1 200 ? 3.285 9.917 -9.664 1.00 98.12 200 PRO A C 1
ATOM 1480 O O . PRO A 1 200 ? 3.398 9.226 -10.675 1.00 98.12 200 PRO A O 1
ATOM 1483 N N . ALA A 1 201 ? 4.333 10.546 -9.118 1.00 96.88 201 ALA A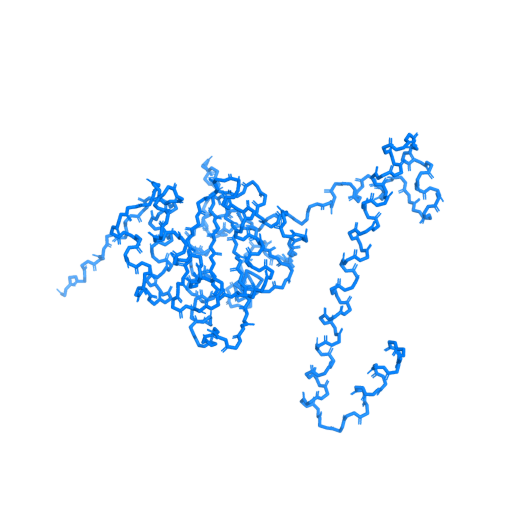 N 1
ATOM 1484 C CA . ALA A 1 201 ? 5.691 10.503 -9.673 1.00 96.88 201 ALA A CA 1
ATOM 1485 C C . ALA A 1 201 ? 6.270 9.076 -9.789 1.00 96.88 201 ALA A C 1
ATOM 1487 O O . ALA A 1 201 ? 7.157 8.819 -10.602 1.00 96.88 201 ALA A O 1
ATOM 1488 N N . SER A 1 202 ? 5.753 8.126 -9.004 1.00 97.31 202 SER A N 1
ATOM 1489 C CA . SER A 1 202 ? 6.140 6.713 -9.084 1.00 97.31 202 SER A CA 1
ATOM 1490 C C . SER A 1 202 ? 5.466 5.943 -10.232 1.00 97.31 202 SER A C 1
ATOM 1492 O O . SER A 1 202 ? 5.794 4.777 -10.442 1.00 97.31 202 SER A O 1
ATOM 1494 N N . GLY A 1 203 ? 4.571 6.578 -10.998 1.00 96.19 203 GLY A N 1
ATOM 1495 C CA . GLY A 1 203 ? 3.936 6.016 -12.192 1.00 96.19 203 GLY A CA 1
ATOM 1496 C C . GLY A 1 203 ? 2.840 4.983 -11.907 1.00 96.19 203 GLY A C 1
ATOM 1497 O O . GLY A 1 203 ? 2.285 4.905 -10.808 1.00 96.19 203 GLY A O 1
ATOM 1498 N N . GLY A 1 204 ? 2.497 4.187 -12.923 1.00 96.12 204 GLY A N 1
ATOM 1499 C CA . GLY A 1 204 ? 1.576 3.055 -12.795 1.00 96.12 204 GLY A CA 1
ATOM 1500 C C . GLY A 1 204 ? 0.191 3.412 -12.243 1.00 96.12 204 GLY A C 1
ATOM 1501 O O . GLY A 1 204 ? -0.489 4.330 -12.705 1.00 96.12 204 GLY A O 1
ATOM 1502 N N . THR A 1 205 ? -0.260 2.631 -11.265 1.00 97.38 205 THR A N 1
ATOM 1503 C CA . THR A 1 205 ? -1.555 2.816 -10.599 1.00 97.38 205 THR A CA 1
ATOM 1504 C C . THR A 1 205 ? -1.586 4.079 -9.752 1.00 97.38 205 THR A C 1
ATOM 1506 O O . THR A 1 205 ? -2.621 4.735 -9.734 1.00 97.38 205 THR A O 1
ATOM 1509 N N . ALA A 1 206 ? -0.483 4.455 -9.101 1.00 98.25 206 ALA A N 1
ATOM 1510 C CA . ALA A 1 206 ? -0.416 5.677 -8.306 1.00 98.25 206 ALA A CA 1
ATOM 1511 C C . ALA A 1 206 ? -0.796 6.910 -9.147 1.00 98.25 206 ALA A C 1
ATOM 1513 O O . ALA A 1 206 ? -1.685 7.664 -8.759 1.00 98.25 206 ALA A O 1
ATOM 1514 N N . ALA A 1 207 ? -0.215 7.054 -10.343 1.00 97.81 207 ALA A N 1
ATOM 1515 C CA . ALA A 1 207 ? -0.555 8.141 -11.265 1.00 97.81 207 ALA A CA 1
ATOM 1516 C C . ALA A 1 207 ? -2.035 8.114 -11.693 1.00 97.81 207 ALA A C 1
ATOM 1518 O O . ALA A 1 207 ? -2.723 9.129 -11.626 1.00 97.81 207 ALA A O 1
ATOM 1519 N N . ARG A 1 208 ? -2.566 6.937 -12.055 1.00 97.75 208 ARG A N 1
ATOM 1520 C CA . ARG A 1 208 ? -3.978 6.795 -12.462 1.00 97.75 208 ARG A CA 1
ATOM 1521 C C . ARG A 1 208 ? -4.949 7.133 -11.335 1.00 97.75 208 ARG A C 1
ATOM 1523 O O . ARG A 1 208 ? -5.968 7.768 -11.578 1.00 97.75 208 ARG A O 1
ATOM 1530 N N . VAL A 1 209 ? -4.648 6.705 -10.110 1.00 98.38 209 VAL A N 1
ATOM 1531 C CA . VAL A 1 209 ? -5.477 7.011 -8.940 1.00 98.38 209 VAL A CA 1
ATOM 1532 C C . VAL A 1 209 ? -5.422 8.503 -8.628 1.00 98.38 209 VAL A C 1
ATOM 1534 O O . VAL A 1 209 ? -6.464 9.078 -8.339 1.00 98.38 209 VAL A O 1
ATOM 1537 N N . TYR A 1 210 ? -4.261 9.151 -8.759 1.00 98.56 210 TYR A N 1
ATOM 1538 C CA . TYR A 1 210 ? -4.165 10.606 -8.632 1.00 98.56 210 TYR A CA 1
ATOM 1539 C C . TYR A 1 210 ? -5.108 11.326 -9.610 1.00 98.56 210 TYR A C 1
ATOM 1541 O O . TYR A 1 210 ? -5.937 12.123 -9.178 1.00 98.56 210 TYR A O 1
ATOM 1549 N N . GLU A 1 211 ? -5.076 10.970 -10.900 1.00 98.31 211 GLU A N 1
ATOM 1550 C CA . GLU A 1 211 ? -5.999 11.530 -11.902 1.00 98.31 211 GLU A CA 1
ATOM 1551 C C . GLU A 1 211 ? -7.477 11.279 -11.554 1.00 98.31 211 GLU A C 1
ATOM 1553 O O . GLU A 1 211 ? -8.341 12.115 -11.822 1.00 98.31 211 GLU A O 1
ATOM 1558 N N . MET A 1 212 ? -7.803 10.123 -10.965 1.00 98.00 212 MET A N 1
ATOM 1559 C CA . MET A 1 212 ? -9.167 9.827 -10.515 1.00 98.00 212 MET A CA 1
ATOM 1560 C C . MET A 1 212 ? -9.600 10.745 -9.366 1.00 98.00 212 MET A C 1
ATOM 1562 O O . MET A 1 212 ? -10.715 11.263 -9.399 1.00 98.00 212 MET A O 1
ATOM 1566 N N . LEU A 1 213 ? -8.728 10.959 -8.375 1.00 98.12 213 LEU A N 1
ATOM 1567 C CA . LEU A 1 213 ? -8.983 11.859 -7.245 1.00 98.12 213 LEU A CA 1
ATOM 1568 C C . LEU A 1 213 ? -9.077 13.329 -7.688 1.00 98.12 213 LEU A C 1
ATOM 1570 O O . LEU A 1 213 ? -9.838 14.106 -7.111 1.00 98.12 213 LEU A O 1
ATOM 1574 N N . GLU A 1 214 ? -8.329 13.716 -8.722 1.00 98.25 214 GLU A N 1
ATOM 1575 C CA . GLU A 1 214 ? -8.404 15.049 -9.323 1.00 98.25 214 GLU A CA 1
ATOM 1576 C C . GLU A 1 214 ? -9.756 15.268 -10.017 1.00 98.25 214 GLU A C 1
ATOM 1578 O O . GLU A 1 214 ? -10.415 16.284 -9.789 1.00 98.25 214 GLU A O 1
ATOM 1583 N N . ARG A 1 215 ? -10.197 14.290 -10.820 1.00 98.00 215 ARG A N 1
ATOM 1584 C CA . ARG A 1 215 ? -11.469 14.346 -11.561 1.00 98.00 215 ARG A CA 1
ATOM 1585 C C . ARG A 1 215 ? -12.697 14.280 -10.662 1.00 98.00 215 ARG A C 1
ATOM 1587 O O . ARG A 1 215 ? -13.733 14.831 -11.028 1.00 98.00 215 ARG A O 1
ATOM 1594 N N . ASP A 1 216 ? -12.603 13.593 -9.527 1.00 97.25 216 ASP A N 1
ATOM 1595 C CA . ASP A 1 216 ? -13.718 13.417 -8.602 1.00 97.25 216 ASP A CA 1
ATOM 1596 C C . ASP A 1 216 ? -13.325 13.803 -7.162 1.00 97.25 216 ASP A C 1
ATOM 1598 O O . ASP A 1 216 ? -12.958 12.942 -6.350 1.00 97.25 216 ASP A O 1
ATOM 1602 N N . PRO A 1 217 ? -13.429 15.106 -6.819 1.00 95.81 217 PRO A N 1
ATOM 1603 C CA . PRO A 1 217 ? -13.017 15.634 -5.519 1.00 95.81 217 PRO A CA 1
ATOM 1604 C C . PRO A 1 217 ? -13.705 14.982 -4.315 1.00 95.81 217 PRO A C 1
ATOM 1606 O O . PRO A 1 217 ? -13.196 15.077 -3.198 1.00 95.81 217 PRO A O 1
ATOM 1609 N N . LYS A 1 218 ? -14.835 14.284 -4.513 1.00 96.19 218 LYS A N 1
ATOM 1610 C CA . LYS A 1 218 ? -15.561 13.615 -3.423 1.00 96.19 218 LYS A CA 1
ATOM 1611 C C . LYS A 1 218 ? -14.706 12.561 -2.707 1.00 96.19 218 LYS A C 1
ATOM 1613 O O . LYS A 1 218 ? -14.920 12.312 -1.528 1.00 96.19 218 LYS A O 1
ATOM 1618 N N . TYR A 1 219 ? -13.730 11.961 -3.396 1.00 95.88 219 TYR A N 1
ATOM 1619 C CA . TYR A 1 219 ? -12.835 10.950 -2.821 1.00 95.88 219 TYR A CA 1
ATOM 1620 C C . T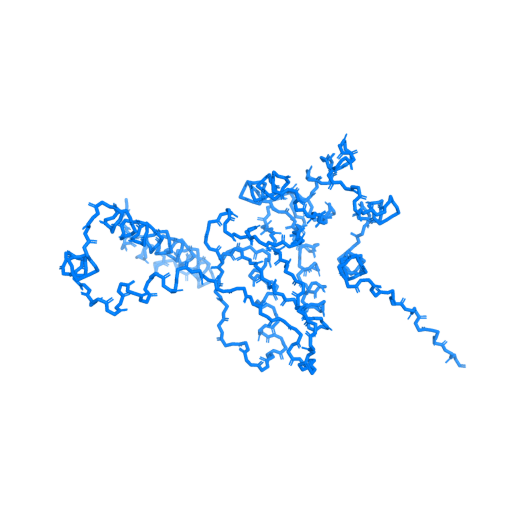YR A 1 219 ? -11.691 11.544 -1.985 1.00 95.88 219 TYR A C 1
ATOM 1622 O O . TYR A 1 219 ? -10.971 10.813 -1.305 1.00 95.88 219 TYR A O 1
ATOM 1630 N N . ARG A 1 220 ? -11.516 12.870 -2.018 1.00 96.12 220 ARG A N 1
ATOM 1631 C CA . ARG A 1 220 ? -10.425 13.582 -1.341 1.00 96.12 220 ARG A CA 1
ATOM 1632 C C . ARG A 1 220 ? -10.905 14.753 -0.484 1.00 96.12 220 ARG A C 1
ATOM 1634 O O . ARG A 1 220 ? -10.113 15.626 -0.169 1.00 96.12 220 ARG A O 1
ATOM 1641 N N . THR A 1 221 ? -12.168 14.770 -0.051 1.00 96.88 221 THR A N 1
ATOM 1642 C CA . THR A 1 221 ? -12.705 15.841 0.822 1.00 96.88 221 THR A CA 1
ATOM 1643 C C . THR A 1 221 ? -12.020 15.925 2.186 1.00 96.88 221 THR A C 1
ATOM 1645 O O . THR A 1 221 ? -12.174 16.912 2.895 1.00 96.88 221 THR A O 1
ATOM 1648 N N . TRP A 1 222 ? -11.313 14.867 2.582 1.00 96.25 222 TRP A N 1
ATOM 1649 C CA . TRP A 1 222 ? -10.545 14.787 3.820 1.00 96.25 222 TRP A CA 1
ATOM 1650 C C . TRP A 1 222 ? -9.130 15.373 3.689 1.00 96.25 222 TRP A C 1
ATOM 1652 O O . TRP A 1 222 ? -8.479 15.573 4.708 1.00 96.25 222 TRP A O 1
ATOM 1662 N N . LEU A 1 223 ? -8.661 15.611 2.461 1.00 96.75 223 LEU A N 1
ATOM 1663 C CA . LEU A 1 223 ? -7.314 16.068 2.136 1.00 96.75 223 LEU A CA 1
ATOM 1664 C C . LEU A 1 223 ? -7.389 17.519 1.650 1.00 96.75 223 LEU A C 1
ATOM 1666 O O . LEU A 1 223 ? -8.203 17.843 0.785 1.00 96.75 223 LEU A O 1
ATOM 1670 N N . SER A 1 224 ? -6.544 18.396 2.190 1.00 96.06 224 SER A N 1
ATOM 1671 C CA . SER A 1 224 ? -6.496 19.794 1.740 1.00 96.06 224 SER A CA 1
ATOM 1672 C C . SER A 1 224 ? -6.088 19.898 0.266 1.00 96.06 224 SER A C 1
ATOM 1674 O O . SER A 1 224 ? -5.293 19.094 -0.224 1.00 96.06 224 SER A O 1
ATOM 1676 N N . ASP A 1 225 ? -6.594 20.914 -0.444 1.00 97.00 225 ASP A N 1
ATOM 1677 C CA . ASP A 1 225 ? -6.208 21.162 -1.842 1.00 97.00 225 ASP A CA 1
ATOM 1678 C C . ASP A 1 225 ? -4.697 21.399 -1.981 1.00 97.00 225 ASP A C 1
ATOM 1680 O O . ASP A 1 225 ? -4.091 20.934 -2.942 1.00 97.00 225 ASP A O 1
ATOM 1684 N N . GLU A 1 226 ? -4.075 22.049 -0.992 1.00 96.81 226 GLU A N 1
ATOM 1685 C CA . GLU A 1 226 ? -2.624 22.239 -0.926 1.00 96.81 226 GLU A CA 1
ATOM 1686 C C . GLU A 1 226 ? -1.880 20.902 -0.842 1.00 96.81 226 GLU A C 1
ATOM 1688 O O . GLU A 1 226 ? -0.977 20.641 -1.636 1.00 96.81 226 GLU A O 1
ATOM 1693 N N . SER A 1 227 ? -2.291 20.013 0.067 1.00 97.19 227 SER A N 1
ATOM 1694 C CA . SER A 1 227 ? -1.643 18.705 0.211 1.00 97.19 227 SER A CA 1
ATOM 1695 C C . SER A 1 227 ? -1.878 17.817 -1.003 1.00 97.19 227 SER A C 1
ATOM 1697 O O . SER A 1 227 ? -0.968 17.112 -1.435 1.00 97.19 227 SER A O 1
ATOM 1699 N N . PHE A 1 228 ? -3.068 17.884 -1.603 1.00 98.31 228 PHE A N 1
ATOM 1700 C CA . PHE A 1 228 ? -3.360 17.167 -2.838 1.00 98.31 228 PHE A CA 1
ATOM 1701 C C . PHE A 1 228 ? -2.535 17.687 -4.025 1.00 98.31 228 PHE A C 1
ATOM 1703 O O . PHE A 1 228 ? -2.031 16.890 -4.817 1.00 98.31 228 PHE A O 1
ATOM 1710 N N . ALA A 1 229 ? -2.355 19.003 -4.146 1.00 97.94 229 ALA A N 1
ATOM 1711 C CA . ALA A 1 229 ? -1.488 19.589 -5.162 1.00 97.94 229 ALA A CA 1
ATOM 1712 C C . ALA A 1 229 ? -0.020 19.187 -4.943 1.00 97.94 229 ALA A C 1
ATOM 1714 O O . ALA A 1 229 ? 0.658 18.815 -5.898 1.00 97.94 229 ALA A O 1
ATOM 1715 N N . ALA A 1 230 ? 0.448 19.174 -3.690 1.00 98.19 230 ALA A N 1
ATOM 1716 C CA . ALA A 1 230 ? 1.815 18.787 -3.348 1.00 98.19 230 ALA A CA 1
ATOM 1717 C C . ALA A 1 230 ? 2.147 17.341 -3.764 1.00 98.19 230 ALA A C 1
ATOM 1719 O O . ALA A 1 230 ? 3.257 17.076 -4.224 1.00 98.19 230 ALA A O 1
ATOM 1720 N N . LEU A 1 231 ? 1.181 16.413 -3.694 1.00 98.31 231 LEU A N 1
ATOM 1721 C CA . LEU A 1 231 ? 1.374 15.033 -4.162 1.00 98.31 231 LEU A CA 1
ATOM 1722 C C . LEU A 1 231 ? 1.767 14.952 -5.648 1.00 98.31 231 LEU A C 1
ATOM 1724 O O . LEU A 1 231 ? 2.507 14.041 -6.012 1.00 98.31 231 LEU A O 1
ATOM 1728 N N . ALA A 1 232 ? 1.312 15.880 -6.502 1.00 97.56 232 ALA A N 1
ATOM 1729 C CA . ALA A 1 232 ? 1.584 15.853 -7.945 1.00 97.56 232 ALA A CA 1
ATOM 1730 C C . ALA A 1 232 ? 3.078 15.932 -8.276 1.00 97.56 232 ALA A C 1
ATOM 1732 O O . ALA A 1 232 ? 3.538 15.326 -9.245 1.00 97.56 232 ALA A O 1
ATOM 1733 N N . THR A 1 233 ? 3.823 16.696 -7.479 1.00 96.56 233 THR A N 1
ATOM 1734 C CA . THR A 1 233 ? 5.232 17.021 -7.726 1.00 96.56 233 THR A CA 1
ATOM 1735 C C . THR A 1 233 ? 6.177 16.418 -6.695 1.00 96.56 233 THR A C 1
ATOM 1737 O O . THR A 1 233 ? 7.387 16.522 -6.875 1.00 96.56 233 THR A O 1
ATOM 1740 N N . ALA A 1 234 ? 5.642 15.794 -5.643 1.00 97.69 234 ALA A N 1
ATOM 1741 C CA . ALA A 1 234 ? 6.424 15.258 -4.543 1.00 97.69 234 ALA A CA 1
ATOM 1742 C C . ALA A 1 234 ? 7.454 14.218 -5.010 1.00 97.69 234 ALA A C 1
ATOM 1744 O O . ALA A 1 234 ? 7.125 13.206 -5.644 1.00 97.69 234 ALA A O 1
ATOM 1745 N N . ASN A 1 235 ? 8.708 14.433 -4.619 1.00 98.00 235 ASN A N 1
ATOM 1746 C CA . ASN A 1 235 ? 9.709 13.377 -4.581 1.00 98.00 235 ASN A CA 1
ATOM 1747 C C . ASN A 1 235 ? 9.411 12.388 -3.430 1.00 98.00 235 ASN A C 1
ATOM 1749 O O . ASN A 1 235 ? 8.414 12.505 -2.721 1.00 98.00 235 ASN A O 1
ATOM 1753 N N . ALA A 1 236 ? 10.248 11.364 -3.257 1.00 98.25 236 ALA A N 1
ATOM 1754 C CA . ALA A 1 236 ? 10.007 10.318 -2.261 1.00 98.25 236 ALA A CA 1
ATOM 1755 C C . ALA A 1 236 ? 9.965 10.823 -0.808 1.00 98.25 236 ALA A C 1
ATOM 1757 O O . ALA A 1 236 ? 9.111 10.375 -0.040 1.00 98.25 236 ALA A O 1
ATOM 1758 N N . ASP A 1 237 ? 10.862 11.737 -0.440 1.00 98.06 237 ASP A N 1
ATOM 1759 C CA . ASP A 1 237 ? 10.946 12.270 0.920 1.00 98.06 237 ASP A CA 1
ATOM 1760 C C . ASP A 1 237 ? 9.794 13.242 1.189 1.00 98.06 237 ASP A C 1
ATOM 1762 O O . ASP A 1 237 ? 9.117 13.132 2.210 1.00 98.06 237 ASP A O 1
ATOM 1766 N N . GLU A 1 238 ? 9.494 14.119 0.227 1.00 98.38 238 GLU A N 1
ATOM 1767 C CA . GLU A 1 238 ? 8.329 15.015 0.273 1.00 98.38 238 GLU A CA 1
ATOM 1768 C C . GLU A 1 238 ? 7.021 14.222 0.372 1.00 98.38 238 GLU A C 1
ATOM 1770 O O . GLU A 1 238 ? 6.140 14.560 1.160 1.00 98.38 238 GLU A O 1
ATOM 1775 N N . TYR A 1 239 ? 6.899 13.121 -0.376 1.00 98.62 239 TYR A N 1
ATOM 1776 C CA . TYR A 1 239 ? 5.744 12.233 -0.291 1.00 98.62 239 TYR A CA 1
ATOM 1777 C C . TYR A 1 239 ? 5.609 11.631 1.112 1.00 98.62 239 TYR A C 1
ATOM 1779 O O . TYR A 1 239 ? 4.522 11.670 1.685 1.00 98.62 239 TYR A O 1
ATOM 1787 N N . ALA A 1 240 ? 6.698 11.127 1.700 1.00 98.25 240 ALA A N 1
ATOM 1788 C CA . ALA A 1 240 ? 6.670 10.600 3.063 1.00 98.25 240 ALA A CA 1
ATOM 1789 C C . ALA A 1 240 ? 6.309 11.677 4.101 1.00 98.25 240 ALA A C 1
ATOM 1791 O O . ALA A 1 240 ? 5.559 11.376 5.024 1.00 98.25 240 ALA A O 1
ATOM 1792 N N . GLN A 1 241 ? 6.768 12.922 3.931 1.00 97.38 241 GLN A N 1
ATOM 1793 C CA . GLN A 1 241 ? 6.399 14.053 4.795 1.00 97.38 241 GLN A CA 1
ATOM 1794 C C . GLN A 1 241 ? 4.920 14.437 4.665 1.00 97.38 241 GLN A C 1
ATOM 1796 O O . GLN A 1 241 ? 4.270 14.729 5.666 1.00 97.38 241 GLN A O 1
ATOM 1801 N N . ILE A 1 242 ? 4.368 14.420 3.446 1.00 97.75 242 ILE A N 1
ATOM 1802 C CA . ILE A 1 242 ? 2.930 14.623 3.228 1.00 97.75 242 ILE A CA 1
ATOM 1803 C C . ILE A 1 242 ? 2.152 13.509 3.933 1.00 97.75 242 ILE A C 1
ATOM 1805 O O . ILE A 1 242 ? 1.247 13.796 4.706 1.00 97.75 242 ILE A O 1
ATOM 1809 N N . VAL A 1 243 ? 2.532 12.244 3.731 1.00 97.75 243 VAL A N 1
ATOM 1810 C CA . VAL A 1 243 ? 1.900 11.103 4.412 1.00 97.75 243 VAL A CA 1
ATOM 1811 C C . VAL A 1 243 ? 1.974 11.249 5.934 1.00 97.75 243 VAL A C 1
ATOM 1813 O O . VAL A 1 243 ? 0.972 11.038 6.610 1.00 97.75 243 VAL A O 1
ATOM 1816 N N . GLU A 1 244 ? 3.137 11.622 6.470 1.00 96.12 244 GLU A N 1
ATOM 1817 C CA . GLU A 1 244 ? 3.344 11.865 7.900 1.00 96.12 244 GLU A CA 1
ATOM 1818 C C . GLU A 1 244 ? 2.351 12.903 8.421 1.00 96.12 244 GLU A C 1
ATOM 1820 O O . GLU A 1 244 ? 1.536 12.594 9.288 1.00 96.12 244 GLU A O 1
ATOM 1825 N N . ARG A 1 245 ? 2.341 14.095 7.817 1.00 95.62 245 ARG A N 1
ATOM 1826 C CA . ARG A 1 245 ? 1.464 15.199 8.215 1.00 95.62 245 ARG A CA 1
ATOM 1827 C C . ARG A 1 245 ? -0.015 14.822 8.154 1.00 95.62 245 ARG A C 1
ATOM 1829 O O . ARG A 1 245 ? -0.746 15.099 9.100 1.00 95.62 245 ARG A O 1
ATOM 1836 N N . GLU A 1 246 ? -0.460 14.199 7.065 1.00 95.62 246 GLU A N 1
ATOM 1837 C CA . GLU A 1 246 ? -1.882 13.902 6.858 1.00 95.62 246 GLU A CA 1
ATOM 1838 C C . GLU A 1 246 ? -2.396 12.752 7.734 1.00 95.62 246 GLU A C 1
ATOM 1840 O O . GLU A 1 246 ? -3.588 12.706 8.043 1.00 95.62 246 GLU A O 1
ATOM 1845 N N . ILE A 1 247 ? -1.527 11.820 8.140 1.00 95.12 247 ILE A N 1
ATOM 1846 C CA . ILE A 1 247 ? -1.931 10.701 8.997 1.00 95.12 247 ILE A CA 1
ATOM 1847 C C . ILE A 1 247 ? -1.793 11.054 10.476 1.00 95.12 247 ILE A C 1
ATOM 1849 O O . ILE A 1 247 ? -2.723 10.798 11.235 1.00 95.12 247 ILE A O 1
ATOM 1853 N N . THR A 1 248 ? -0.669 11.644 10.891 1.00 89.94 248 THR A N 1
ATOM 1854 C CA . THR A 1 248 ? -0.369 11.878 12.315 1.00 89.94 248 THR A CA 1
ATOM 1855 C C . THR A 1 248 ? -0.745 13.279 12.793 1.00 89.94 248 THR A C 1
ATOM 1857 O O . THR A 1 248 ? -0.671 13.560 13.988 1.00 89.94 248 THR A O 1
ATOM 1860 N N . GLY A 1 249 ? -1.091 14.193 11.880 1.00 83.69 249 GLY A N 1
ATOM 1861 C CA . GLY A 1 249 ? -1.345 15.600 12.196 1.00 83.69 249 GLY A CA 1
ATOM 1862 C C . GLY A 1 249 ? -0.104 16.366 12.670 1.00 83.69 249 GLY A C 1
ATOM 1863 O O . GLY A 1 249 ? -0.229 17.492 13.147 1.00 83.69 249 GLY A O 1
ATOM 1864 N N . THR A 1 250 ? 1.093 15.774 12.576 1.00 71.12 250 THR A N 1
ATOM 1865 C CA . THR A 1 250 ? 2.340 16.411 13.015 1.00 71.12 250 THR A CA 1
ATOM 1866 C C . THR A 1 250 ? 2.905 17.270 11.888 1.00 71.12 250 THR A C 1
ATOM 1868 O O . THR A 1 250 ? 3.225 16.769 10.812 1.00 71.12 250 THR A O 1
ATOM 1871 N N . ILE A 1 251 ? 3.056 18.569 12.133 1.00 57.06 251 ILE A N 1
ATOM 1872 C CA . ILE A 1 251 ? 3.842 19.455 11.271 1.00 57.06 251 ILE A CA 1
ATOM 1873 C C . ILE A 1 251 ? 5.281 19.383 11.788 1.00 57.06 251 ILE A C 1
ATOM 1875 O O . ILE A 1 251 ? 5.521 19.681 12.957 1.00 57.06 251 ILE A O 1
ATOM 1879 N N . GLN A 1 252 ? 6.240 18.960 10.957 1.00 53.72 252 GLN A N 1
ATOM 1880 C CA . GLN A 1 252 ? 7.651 19.168 11.287 1.00 53.72 252 GLN A CA 1
ATOM 1881 C C . GLN A 1 252 ? 7.902 20.678 11.284 1.00 53.72 252 GLN A C 1
ATOM 1883 O O . GLN A 1 252 ? 7.930 21.294 10.220 1.00 53.72 252 GLN A O 1
ATOM 1888 N N . GLU A 1 253 ? 8.074 21.278 12.462 1.00 43.38 253 GLU A N 1
ATOM 1889 C CA . GLU A 1 253 ? 8.745 22.571 12.555 1.00 43.38 253 GLU A CA 1
ATOM 1890 C C . GLU A 1 253 ? 10.154 22.359 11.994 1.00 43.38 253 GLU A C 1
ATOM 1892 O O . GLU A 1 253 ? 10.954 21.596 12.540 1.00 43.38 253 GLU A O 1
ATOM 1897 N N . SER A 1 254 ? 10.419 22.942 10.826 1.00 45.53 254 SER A N 1
ATOM 1898 C CA . SER A 1 254 ? 11.746 22.968 10.229 1.00 45.53 254 SER A CA 1
ATOM 1899 C C . SER A 1 254 ? 12.687 23.604 11.242 1.00 45.53 254 SER A C 1
ATOM 1901 O O . SER A 1 254 ? 12.581 24.803 11.490 1.00 45.53 254 SER A O 1
ATOM 1903 N N . GLY A 1 255 ? 13.553 22.798 11.856 1.00 42.06 255 GLY A N 1
ATOM 1904 C CA . GLY A 1 255 ? 14.547 23.292 12.796 1.00 42.06 255 GLY A CA 1
ATOM 1905 C C . GLY A 1 255 ? 15.360 24.399 12.138 1.00 42.06 255 GLY A C 1
ATOM 1906 O O . GLY A 1 255 ? 16.073 24.144 11.166 1.00 42.06 255 GLY A O 1
ATOM 1907 N N . GLU A 1 256 ? 15.220 25.617 12.658 1.00 36.69 256 GLU A N 1
ATOM 1908 C CA . GLU A 1 256 ? 16.203 26.672 12.463 1.00 36.69 256 GLU A CA 1
ATOM 1909 C C . GLU A 1 256 ? 17.548 26.112 12.924 1.00 36.69 256 GLU A C 1
ATOM 1911 O O . GLU A 1 256 ? 17.751 25.768 14.091 1.00 36.69 256 GLU A O 1
ATOM 1916 N N . VAL A 1 257 ? 18.455 25.942 11.966 1.00 46.72 257 VAL A N 1
ATOM 1917 C CA . VAL A 1 257 ? 19.875 25.833 12.264 1.00 46.72 257 VAL A CA 1
ATOM 1918 C C . VAL A 1 257 ? 20.307 27.258 12.579 1.00 46.72 257 VAL A C 1
ATOM 1920 O O . VAL A 1 257 ? 20.607 28.025 11.669 1.00 46.72 257 VAL A O 1
ATOM 1923 N N . ASP A 1 258 ? 20.252 27.618 13.859 1.00 42.31 258 ASP A N 1
ATOM 1924 C CA . ASP A 1 258 ? 20.990 28.773 14.361 1.00 42.31 258 ASP A CA 1
ATOM 1925 C C . ASP A 1 258 ? 22.487 28.491 14.139 1.00 42.31 258 ASP A C 1
ATOM 1927 O O . ASP A 1 258 ? 23.043 27.537 14.697 1.00 42.31 258 ASP A O 1
ATOM 1931 N N . GLU A 1 259 ? 23.098 29.284 13.253 1.00 47.56 259 GLU A N 1
ATOM 1932 C CA . GLU A 1 259 ? 24.554 29.400 13.070 1.00 47.56 259 GLU A CA 1
ATOM 1933 C C . GLU A 1 259 ? 25.244 30.026 14.292 1.00 47.56 259 GLU A C 1
ATOM 1935 O O . GLU A 1 259 ? 24.690 30.980 14.889 1.00 47.56 259 GLU A O 1
#

Secondary structure (DSSP, 8-state):
--HHHHHHHHHT-SSHHHHHHHHHHHHHHHHHHHHHHHHHHHHHHHHHHHTT--HHHHHHHTT--HHHHHHHHHTTS-PPEE--TTS---SSPPEEEEEE----TTS-HHHHHHHHHHHHHHHHHS-EEEEE-SSSHHHHHHHHHHHHT--TT-----PPPSHHHHTTT-SEEEEES--HHHHHHHHHHHHTT-EEEEEGGG-HHHHHHHHHHHH-GGGGTTS-HHHHHHHHH--HHHHHHHHHHHHH-----------

Sequence (259 aa):
MSDQDLLKGAAEIEDPIERARTLSRLLTQYQAAVTDASRMRRQAIEEALAAGMTQDQVAKAVGLTPGRISQMRKAGAPSPVITGWSLAASAEQPHHVAICGSRTDDAPRQIVDAAVRALAGLLLRHRFQVNHGPVGVGTEVLTYIADNDKPPGLTTIGGIIGHANVVRDVEYMLIVGGGKGTLVEAHLALSANQKILPMPASGGTAARVYEMLERDPKYRTWLSDESFAALATANADEYAQIVEREITGTIQESGEVDE